Protein AF-A0A353T9K0-F1 (afdb_monomer_lite)

Sequence (290 aa):
MKKVIAIMVVLTLVLATASKGADSPKGGSVAKGEGFRIDVPTFDVRLKQGETQSIAIKLQRGESFKQDVKLQIKAAQGISIDPAKVLVKGSDIPEVQLAIMVPKDAAIGDYVVNVIGTPETGEPTSVEFKVKVLAMDVVPAVQSEPGKSAAEPMRKCTAGDMNKSMAGCMKTCQANMEDIAAAKAAVIAAIAAIDKGDTATAKIEMEKADKLLSNVHKGMKENMQKMPCSNAKCPIEGKLIDRMDCSNELTRMHKGMKVGFCCAACPPAWDNLTDGQKDDKLKDAMPSKD

Secondary structure (DSSP, 8-state):
-------------------S--PPPPEE-SSTTSEEEEE---S-EEEETT-EEEEEEEEEE-TT----EEEEEEEPTT-EEE-SEEEE-TTS-SEEEEEEE--TTPPSEEEEEEEEEEESSS--EEEEEEEEEE------------------------HHHHHHHHHHHHHHHHHHHHHHHHHHHHHHHHHHHHTTT-HHHHHHHHHHHHHHHHHHHHHHHHHHHHSPPS-SB-TTT--B--SS---GGGEEEETTEEEE-SSTTHHHHHHTS-HHHHHHHHHHHSPP--

pLDDT: mean 85.05, std 19.3, range [30.84, 98.25]

Structure (mmCIF, N/CA/C/O backbone):
data_AF-A0A353T9K0-F1
#
_entry.id   AF-A0A353T9K0-F1
#
loop_
_atom_site.group_PDB
_atom_site.id
_atom_site.type_symbol
_atom_site.label_atom_id
_atom_site.label_alt_id
_atom_site.label_comp_id
_atom_site.label_asym_id
_atom_site.label_entity_id
_atom_site.label_seq_id
_atom_site.pdbx_PDB_ins_code
_atom_site.Cartn_x
_atom_site.Cartn_y
_atom_site.Cartn_z
_atom_site.occupancy
_atom_site.B_iso_or_equiv
_atom_site.auth_seq_id
_atom_site.auth_comp_id
_atom_site.auth_asym_id
_atom_site.auth_atom_id
_atom_site.pdbx_PDB_model_num
ATOM 1 N N . MET A 1 1 ? 6.123 -10.811 -55.693 1.00 36.56 1 MET A N 1
ATOM 2 C CA . MET A 1 1 ? 6.684 -12.166 -55.501 1.00 36.56 1 MET A CA 1
ATOM 3 C C . MET A 1 1 ? 6.476 -12.575 -54.054 1.00 36.56 1 MET A C 1
ATOM 5 O O . MET A 1 1 ? 6.990 -11.919 -53.160 1.00 36.56 1 MET A O 1
ATOM 9 N N . LYS A 1 2 ? 5.626 -13.583 -53.845 1.00 32.12 2 LYS A N 1
ATOM 10 C CA . LYS A 1 2 ? 5.253 -14.143 -52.543 1.00 32.12 2 LYS A CA 1
ATOM 11 C C . LYS A 1 2 ? 6.388 -15.047 -52.052 1.00 32.12 2 LYS A C 1
ATOM 13 O O . LYS A 1 2 ? 6.822 -15.907 -52.812 1.00 32.12 2 LYS A O 1
ATOM 18 N N . LYS A 1 3 ? 6.821 -14.909 -50.798 1.00 41.59 3 LYS A N 1
ATOM 19 C CA . LYS A 1 3 ? 7.516 -15.990 -50.087 1.00 41.59 3 LYS A CA 1
ATOM 20 C C . LYS A 1 3 ? 6.723 -16.317 -48.831 1.00 41.59 3 LYS A C 1
ATOM 22 O O . LYS A 1 3 ? 6.695 -15.549 -47.879 1.00 41.59 3 LYS A O 1
ATOM 27 N N . VAL A 1 4 ? 6.016 -17.437 -48.915 1.00 38.03 4 VAL A N 1
ATOM 28 C CA . VAL A 1 4 ? 5.334 -18.109 -47.813 1.00 38.03 4 VAL A CA 1
ATOM 29 C C . VAL A 1 4 ? 6.393 -18.964 -47.126 1.00 38.03 4 VAL A C 1
ATOM 31 O O . VAL A 1 4 ? 7.003 -19.805 -47.781 1.00 38.03 4 VAL A O 1
ATOM 34 N N . ILE A 1 5 ? 6.640 -18.731 -45.839 1.00 44.38 5 ILE A N 1
ATOM 35 C CA . ILE A 1 5 ? 7.453 -19.621 -45.007 1.00 44.38 5 ILE A CA 1
ATOM 36 C C . ILE A 1 5 ? 6.488 -20.294 -44.035 1.00 44.38 5 ILE A C 1
ATOM 38 O O . ILE A 1 5 ? 5.945 -19.657 -43.136 1.00 44.38 5 ILE A O 1
ATOM 42 N N . ALA A 1 6 ? 6.240 -21.577 -44.283 1.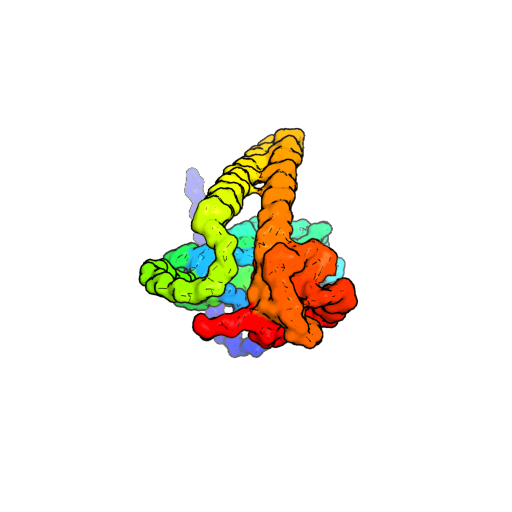00 43.69 6 ALA A N 1
ATOM 43 C CA . ALA A 1 6 ? 5.549 -22.475 -43.376 1.00 43.69 6 ALA A CA 1
ATOM 44 C C . ALA A 1 6 ? 6.551 -22.960 -42.319 1.00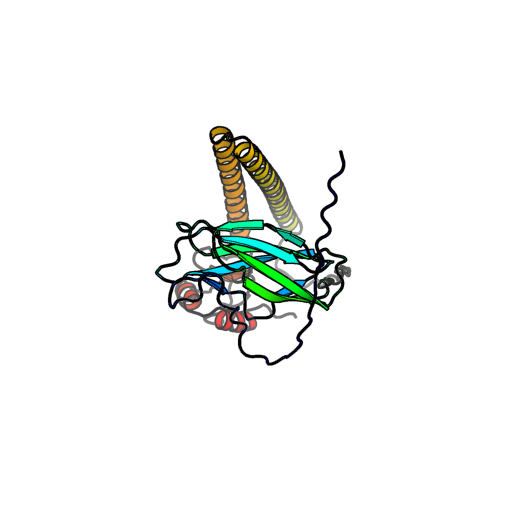 43.69 6 ALA A C 1
ATOM 46 O O . ALA A 1 6 ? 7.586 -23.523 -42.667 1.00 43.69 6 ALA A O 1
ATOM 47 N N . ILE A 1 7 ? 6.249 -22.738 -41.040 1.00 38.81 7 ILE A N 1
ATOM 48 C CA . ILE A 1 7 ? 6.987 -23.320 -39.914 1.00 38.81 7 ILE A CA 1
ATOM 49 C C . ILE A 1 7 ? 6.014 -24.233 -39.170 1.00 38.81 7 ILE A C 1
ATOM 51 O O . ILE A 1 7 ? 5.021 -23.778 -38.605 1.00 38.81 7 ILE A O 1
ATOM 55 N N . MET A 1 8 ? 6.296 -25.535 -39.233 1.00 30.84 8 MET A N 1
ATOM 56 C CA . MET A 1 8 ? 5.647 -26.575 -38.442 1.00 30.84 8 MET A CA 1
ATOM 57 C C . MET A 1 8 ? 6.013 -26.405 -36.966 1.00 30.84 8 MET A C 1
ATOM 59 O O . MET A 1 8 ? 7.182 -26.492 -36.599 1.00 30.84 8 MET A O 1
ATOM 63 N N . VAL A 1 9 ? 5.001 -26.214 -36.121 1.00 36.44 9 VAL A N 1
ATOM 64 C CA . VAL A 1 9 ? 5.119 -26.328 -34.665 1.00 36.44 9 VAL A CA 1
ATOM 65 C C . VAL A 1 9 ? 4.789 -27.770 -34.293 1.00 36.44 9 VAL A C 1
ATOM 67 O O . VAL A 1 9 ? 3.632 -28.183 -34.346 1.00 36.44 9 VAL A O 1
ATOM 70 N N . VAL A 1 10 ? 5.813 -28.543 -33.935 1.00 35.19 10 VAL A N 1
ATOM 71 C CA . VAL A 1 10 ? 5.653 -29.841 -33.272 1.00 35.19 10 VAL A CA 1
ATOM 72 C C . VAL A 1 10 ? 5.504 -29.559 -31.779 1.00 35.19 10 VAL A C 1
ATOM 74 O O . VAL A 1 10 ? 6.467 -29.209 -31.103 1.00 35.19 10 VAL A O 1
ATOM 77 N N . LEU A 1 11 ? 4.270 -29.649 -31.284 1.00 37.31 11 LEU A N 1
ATOM 78 C CA . LEU A 1 11 ? 3.929 -29.507 -29.872 1.00 37.31 11 LEU A CA 1
ATOM 79 C C . LEU A 1 11 ? 3.885 -30.903 -29.236 1.00 37.31 11 LEU A C 1
ATOM 81 O O . LEU A 1 11 ? 2.850 -31.564 -29.224 1.00 37.31 11 LEU A O 1
ATOM 85 N N . THR A 1 12 ? 5.023 -31.376 -28.735 1.00 35.44 12 THR A N 1
ATOM 86 C CA . THR A 1 12 ? 5.094 -32.564 -27.873 1.00 35.44 12 THR A CA 1
ATOM 87 C C . THR A 1 12 ? 4.820 -32.159 -26.430 1.00 35.44 12 THR A C 1
ATOM 89 O O . THR A 1 12 ? 5.646 -31.517 -25.785 1.00 35.44 12 THR A O 1
ATOM 92 N N . LEU A 1 13 ? 3.637 -32.529 -25.940 1.00 42.47 13 LEU A N 1
ATOM 93 C CA . LEU A 1 13 ? 3.193 -32.337 -24.565 1.00 42.47 13 LEU A CA 1
ATOM 94 C C . LEU A 1 13 ? 3.692 -33.516 -23.712 1.00 42.47 13 LEU A C 1
ATOM 96 O O . LEU A 1 13 ? 3.212 -34.637 -23.868 1.00 42.47 13 LEU A O 1
ATOM 100 N N . VAL A 1 14 ? 4.650 -33.271 -22.817 1.00 40.19 14 VAL A N 1
ATOM 101 C CA . VAL A 1 14 ? 5.035 -34.223 -21.765 1.00 40.19 14 VAL A CA 1
ATOM 102 C C . VAL A 1 14 ? 4.510 -33.682 -20.441 1.00 40.19 14 VAL A C 1
ATOM 104 O O . VAL A 1 14 ? 5.015 -32.697 -19.912 1.00 40.19 14 VAL A O 1
ATOM 107 N N . LEU A 1 15 ? 3.467 -34.332 -19.927 1.00 47.44 15 LEU A N 1
ATOM 108 C CA . LEU A 1 15 ? 2.949 -34.151 -18.576 1.00 47.44 15 LEU A CA 1
ATOM 109 C C . LEU A 1 15 ? 3.637 -35.158 -17.652 1.00 47.44 15 LEU A C 1
ATOM 111 O O . LEU A 1 15 ? 3.432 -36.363 -17.785 1.00 47.44 15 LEU A O 1
ATOM 115 N N . ALA A 1 16 ? 4.405 -34.662 -16.687 1.00 36.78 16 ALA A N 1
ATOM 116 C CA . ALA A 1 16 ? 4.745 -35.407 -15.482 1.00 36.78 16 ALA A CA 1
ATOM 117 C C . ALA A 1 16 ? 4.820 -34.435 -14.299 1.00 36.78 16 ALA A C 1
ATOM 119 O O . ALA A 1 16 ? 5.732 -33.621 -14.180 1.00 36.78 16 ALA A O 1
ATOM 120 N N . THR A 1 17 ? 3.807 -34.516 -13.443 1.00 46.28 17 THR A N 1
ATOM 121 C CA . THR A 1 17 ? 3.659 -33.774 -12.192 1.00 46.28 17 THR A CA 1
ATOM 122 C C . THR A 1 17 ? 4.480 -34.412 -11.073 1.00 46.28 17 THR A C 1
ATOM 124 O O . THR A 1 17 ? 4.275 -35.583 -10.759 1.00 46.28 17 THR A O 1
ATOM 127 N N . ALA A 1 18 ? 5.314 -33.624 -10.394 1.00 35.50 18 ALA A N 1
ATOM 128 C CA . ALA A 1 18 ? 5.708 -33.862 -9.005 1.00 35.50 18 ALA A CA 1
ATOM 129 C C . ALA A 1 18 ? 6.089 -32.524 -8.352 1.00 35.50 18 ALA A C 1
ATOM 131 O O . ALA A 1 18 ? 7.083 -31.898 -8.709 1.00 35.50 18 ALA A O 1
ATOM 132 N N . SER A 1 19 ? 5.271 -32.082 -7.399 1.00 41.72 19 SER A N 1
ATOM 133 C CA . SER A 1 19 ? 5.424 -30.855 -6.617 1.00 41.72 19 SER A CA 1
ATOM 134 C C . SER A 1 19 ? 6.640 -30.924 -5.680 1.00 41.72 19 SER A C 1
ATOM 136 O O . SER A 1 19 ? 6.551 -31.391 -4.545 1.00 41.72 19 SER A O 1
ATOM 138 N N . LYS A 1 20 ? 7.780 -30.445 -6.174 1.00 43.06 20 LYS A N 1
ATOM 139 C CA . LYS A 1 20 ? 8.932 -29.910 -5.431 1.00 43.06 20 LYS A CA 1
ATOM 140 C C . LYS A 1 20 ? 9.160 -28.500 -5.984 1.00 43.06 20 LYS A C 1
ATOM 142 O O . LYS A 1 20 ? 8.848 -28.288 -7.151 1.00 43.06 20 LYS A O 1
ATOM 147 N N . GLY A 1 21 ? 9.598 -27.553 -5.147 1.00 47.19 21 GLY A N 1
ATOM 148 C CA . GLY A 1 21 ? 9.687 -26.120 -5.480 1.00 47.19 21 GLY A CA 1
ATOM 149 C C . GLY A 1 21 ? 10.131 -25.873 -6.924 1.00 47.19 21 GLY A C 1
ATOM 150 O O . GLY A 1 21 ? 11.092 -26.492 -7.376 1.00 47.19 21 GLY A O 1
ATOM 151 N N . ALA A 1 22 ? 9.367 -25.055 -7.653 1.00 51.75 22 ALA A N 1
ATOM 152 C CA . ALA A 1 22 ? 9.490 -24.871 -9.096 1.00 51.75 22 ALA A CA 1
ATOM 153 C C . ALA A 1 22 ? 10.728 -24.032 -9.450 1.00 51.75 22 ALA A C 1
ATOM 155 O O . ALA A 1 22 ? 10.621 -22.914 -9.948 1.00 51.75 22 ALA A O 1
ATOM 156 N N . ASP A 1 23 ? 11.914 -24.575 -9.184 1.00 56.03 23 ASP A N 1
ATOM 157 C CA . ASP A 1 23 ? 13.135 -24.075 -9.792 1.00 56.03 23 ASP A CA 1
ATOM 158 C C . ASP A 1 23 ? 12.991 -24.241 -11.305 1.00 56.03 23 ASP A C 1
ATOM 160 O O . ASP A 1 23 ? 12.811 -25.348 -11.822 1.00 56.03 23 ASP A O 1
ATOM 164 N N . SER A 1 24 ? 13.046 -23.125 -12.023 1.00 66.31 24 SER A N 1
ATOM 165 C CA . SER A 1 24 ? 12.993 -23.144 -13.477 1.00 66.31 24 SER A CA 1
ATOM 166 C C . SER A 1 24 ? 14.193 -23.900 -14.065 1.00 66.31 24 SER A C 1
ATOM 168 O O . SER A 1 24 ? 15.296 -23.870 -13.496 1.00 66.31 24 SER A O 1
ATOM 170 N N . PRO A 1 25 ? 14.024 -24.571 -15.224 1.00 74.75 25 PRO A N 1
ATOM 171 C CA . PRO A 1 25 ? 15.154 -25.098 -15.971 1.00 74.75 25 PRO A CA 1
ATOM 172 C C . PRO A 1 25 ? 16.185 -23.989 -16.197 1.00 74.75 25 PRO A C 1
ATOM 174 O O . PRO A 1 25 ? 15.837 -22.836 -16.460 1.00 74.75 25 PRO A O 1
ATOM 177 N N . LYS A 1 26 ? 17.472 -24.318 -16.088 1.00 75.50 26 LYS A N 1
ATOM 178 C CA . LYS A 1 26 ? 18.531 -23.336 -16.336 1.00 75.50 26 LYS A CA 1
ATOM 179 C C . LYS A 1 26 ? 18.489 -22.928 -17.817 1.00 75.50 26 LYS A C 1
ATOM 181 O O . LYS A 1 26 ? 18.653 -23.788 -18.673 1.00 75.50 26 LYS A O 1
ATOM 186 N N . GLY A 1 27 ? 18.276 -21.642 -18.098 1.00 71.75 27 GLY A N 1
ATOM 187 C CA . GLY A 1 27 ? 18.356 -21.070 -19.447 1.00 71.75 27 GLY A CA 1
ATOM 188 C C . GLY A 1 27 ? 19.775 -20.617 -19.793 1.00 71.75 27 GLY A C 1
ATOM 189 O O . GLY A 1 27 ? 20.560 -20.302 -18.892 1.00 71.75 27 GLY A O 1
ATOM 190 N N . GLY A 1 28 ? 20.102 -20.547 -21.086 1.00 67.69 28 GLY A N 1
ATOM 191 C CA . GLY A 1 28 ? 21.440 -20.181 -21.581 1.00 67.69 28 GLY A CA 1
ATOM 192 C C . GLY A 1 28 ? 22.408 -21.365 -21.759 1.00 67.69 28 GLY A C 1
ATOM 193 O O . GLY A 1 28 ? 22.001 -22.523 -21.728 1.00 67.69 28 GLY A O 1
ATOM 194 N N . SER A 1 29 ? 23.697 -21.076 -21.983 1.00 57.09 29 SER A N 1
ATOM 195 C CA . SER A 1 29 ? 24.747 -22.091 -22.206 1.00 57.09 29 SER A CA 1
ATOM 196 C C . SER A 1 29 ? 24.823 -23.090 -21.036 1.00 57.09 29 SER A C 1
ATOM 198 O O . SER A 1 29 ? 24.854 -22.718 -19.856 1.00 57.09 29 SER A O 1
ATOM 200 N N . VAL A 1 30 ? 24.838 -24.389 -21.357 1.00 57.22 30 VAL A N 1
ATOM 201 C CA . VAL A 1 30 ? 24.754 -25.503 -20.390 1.00 57.22 30 VAL A CA 1
ATOM 202 C C . VAL A 1 30 ? 26.017 -25.692 -19.539 1.00 57.22 30 VAL A C 1
ATOM 204 O O . VAL A 1 30 ? 26.006 -26.489 -18.599 1.00 57.22 30 VAL A O 1
ATOM 207 N N . ALA A 1 31 ? 27.094 -24.944 -19.793 1.00 69.00 31 ALA A N 1
ATOM 208 C CA . ALA A 1 31 ? 28.286 -25.002 -18.955 1.00 69.00 31 ALA A CA 1
ATOM 209 C C . ALA A 1 31 ? 28.015 -24.440 -17.542 1.00 69.00 31 ALA A C 1
ATOM 211 O O . ALA A 1 31 ? 27.181 -23.552 -17.311 1.00 69.00 31 ALA A O 1
ATOM 212 N N . LYS A 1 32 ? 28.695 -25.003 -16.538 1.00 70.31 32 LYS A N 1
ATOM 213 C CA . LYS A 1 32 ? 28.533 -24.640 -15.122 1.00 70.31 32 LYS A CA 1
ATOM 214 C C . LYS A 1 32 ? 28.867 -23.148 -14.939 1.00 70.31 32 LYS A C 1
ATOM 216 O O . LYS A 1 32 ? 29.984 -22.744 -15.212 1.00 70.31 32 LYS A O 1
ATOM 221 N N . GLY A 1 33 ? 27.893 -22.342 -14.499 1.00 73.25 33 GLY A N 1
ATOM 222 C CA . GLY A 1 33 ? 28.051 -20.886 -14.316 1.00 73.25 33 GLY A CA 1
ATOM 223 C C . GLY A 1 33 ? 27.621 -19.979 -15.485 1.00 73.25 33 GLY A C 1
ATOM 224 O O . GLY A 1 33 ? 27.474 -18.781 -15.273 1.00 73.25 33 GLY A O 1
ATOM 225 N N . GLU A 1 34 ? 27.326 -20.518 -16.675 1.00 82.62 34 GLU A N 1
ATOM 226 C CA . GLU A 1 34 ? 27.070 -19.710 -17.891 1.00 82.62 34 GLU A CA 1
ATOM 227 C C . GLU A 1 34 ? 25.588 -19.478 -18.247 1.00 82.62 34 GLU A C 1
ATOM 229 O O . GLU A 1 34 ? 25.245 -19.240 -19.403 1.00 82.62 34 GLU A O 1
ATOM 234 N N . GLY A 1 35 ? 24.677 -19.542 -17.277 1.00 91.12 35 GLY A N 1
ATOM 235 C CA . GLY A 1 35 ? 23.249 -19.365 -17.560 1.00 91.12 35 GLY A CA 1
ATOM 236 C C . GLY A 1 35 ? 22.520 -18.599 -16.477 1.00 91.12 35 GLY A C 1
ATOM 237 O O . GLY A 1 35 ? 23.138 -18.053 -15.562 1.00 91.12 35 GLY A O 1
ATOM 238 N N . PHE A 1 36 ? 21.199 -18.592 -16.564 1.00 93.69 36 PHE A N 1
ATOM 239 C CA . PHE A 1 36 ? 20.337 -17.939 -15.589 1.00 93.69 36 PHE A CA 1
ATOM 240 C C . PHE A 1 36 ? 19.137 -18.818 -15.231 1.00 93.69 36 PHE A C 1
ATOM 242 O O . PHE A 1 36 ? 18.809 -19.779 -15.931 1.00 93.69 36 PHE A O 1
ATOM 249 N N . ARG A 1 37 ? 18.482 -18.487 -14.121 1.00 93.81 37 ARG A N 1
ATOM 250 C CA . ARG A 1 37 ? 17.195 -19.047 -13.704 1.00 93.81 37 ARG A CA 1
ATOM 251 C C . ARG A 1 37 ? 16.215 -17.919 -13.436 1.00 93.81 37 ARG A C 1
ATOM 253 O O . ARG A 1 37 ? 16.611 -16.833 -13.018 1.00 93.81 37 ARG A O 1
ATOM 260 N N . ILE A 1 38 ? 14.945 -18.185 -13.689 1.00 95.94 38 ILE A N 1
ATOM 261 C CA . ILE A 1 38 ? 13.842 -17.297 -13.331 1.00 95.94 38 ILE A CA 1
ATOM 262 C C . ILE A 1 38 ? 13.264 -17.815 -12.019 1.00 95.94 38 ILE A C 1
ATOM 264 O O . ILE A 1 38 ? 12.871 -18.979 -11.935 1.00 95.94 38 ILE A O 1
ATOM 268 N N . ASP A 1 39 ? 13.254 -16.957 -11.013 1.00 95.19 39 ASP A N 1
ATOM 269 C CA . ASP A 1 39 ? 12.731 -17.220 -9.682 1.00 95.19 39 ASP A CA 1
ATOM 270 C C . ASP A 1 39 ? 11.413 -16.450 -9.531 1.00 95.19 39 ASP A C 1
ATOM 272 O O . ASP A 1 39 ? 11.364 -15.219 -9.654 1.00 95.19 39 ASP A O 1
ATOM 276 N N . VAL A 1 40 ? 10.330 -17.205 -9.367 1.00 94.75 40 VAL A N 1
ATOM 277 C CA . VAL A 1 40 ? 8.953 -16.708 -9.267 1.00 94.75 40 VAL A CA 1
ATOM 278 C C . VAL A 1 40 ? 8.409 -16.990 -7.868 1.00 94.75 40 VAL A C 1
ATOM 280 O O . VAL A 1 40 ? 8.875 -17.925 -7.214 1.00 94.75 40 VAL A O 1
ATOM 283 N N . PRO A 1 41 ? 7.412 -16.223 -7.387 1.00 90.50 41 PRO A N 1
ATOM 284 C CA . PRO A 1 41 ? 6.793 -16.482 -6.094 1.00 90.50 41 PRO A CA 1
ATOM 285 C C . PRO A 1 41 ? 6.355 -17.945 -5.956 1.00 90.50 41 PRO A C 1
ATOM 287 O O . PRO A 1 41 ? 5.591 -18.462 -6.769 1.00 90.50 41 PRO A O 1
ATOM 290 N N . THR A 1 42 ? 6.845 -18.612 -4.912 1.00 86.06 42 THR A N 1
ATOM 291 C CA . THR A 1 42 ? 6.535 -20.021 -4.625 1.00 86.06 42 THR A CA 1
ATOM 292 C C . THR A 1 42 ? 5.209 -20.205 -3.887 1.00 86.06 42 THR A C 1
ATOM 294 O O . THR A 1 42 ? 4.743 -21.333 -3.736 1.00 86.06 42 THR A O 1
ATOM 297 N N . PHE A 1 43 ? 4.602 -19.113 -3.417 1.00 82.88 43 PHE A N 1
ATOM 298 C CA . PHE A 1 43 ? 3.303 -19.109 -2.754 1.00 82.88 43 PHE A CA 1
ATOM 299 C C . PHE A 1 43 ? 2.175 -18.780 -3.736 1.00 82.88 43 PHE A C 1
ATOM 301 O O . PHE A 1 43 ? 2.365 -18.031 -4.693 1.00 82.88 43 PHE A O 1
ATOM 308 N N . ASP A 1 44 ? 0.977 -19.298 -3.456 1.00 83.88 44 ASP A N 1
ATOM 309 C CA . ASP A 1 44 ? -0.222 -18.964 -4.221 1.00 83.88 44 ASP A CA 1
ATOM 310 C C . ASP A 1 44 ? -0.529 -17.467 -4.089 1.00 83.88 44 ASP A C 1
ATOM 312 O O . ASP A 1 44 ? -0.881 -16.981 -3.007 1.00 83.88 44 ASP A O 1
ATOM 316 N N . VAL A 1 45 ? -0.437 -16.735 -5.197 1.00 94.44 45 VAL A N 1
ATOM 317 C CA . VAL A 1 45 ? -0.843 -15.328 -5.259 1.00 94.44 45 VAL A CA 1
ATOM 318 C C . VAL A 1 45 ? -2.369 -15.286 -5.248 1.00 94.44 45 VAL A C 1
ATOM 320 O O . VAL A 1 45 ? -3.007 -15.775 -6.179 1.00 94.44 45 VAL A O 1
ATOM 323 N N . ARG A 1 46 ? -2.970 -14.750 -4.182 1.00 96.44 46 ARG A N 1
ATOM 324 C CA . ARG A 1 46 ? -4.431 -14.684 -4.011 1.00 96.44 46 ARG A CA 1
ATOM 325 C C . ARG A 1 46 ? -4.914 -13.264 -4.257 1.00 96.44 46 ARG A C 1
ATOM 327 O O . ARG A 1 46 ? -4.590 -12.381 -3.471 1.00 96.44 46 ARG A O 1
ATOM 334 N N . LEU A 1 47 ? -5.709 -13.079 -5.304 1.00 96.69 47 LEU A N 1
ATOM 335 C CA . LEU A 1 47 ? -6.241 -11.779 -5.714 1.00 96.69 47 LEU A CA 1
ATOM 336 C C . LEU A 1 47 ? -7.752 -11.797 -5.738 1.00 96.69 47 LEU A C 1
ATOM 338 O O . LEU A 1 47 ? -8.355 -12.782 -6.158 1.00 96.69 47 LEU A O 1
ATOM 342 N N . LYS A 1 48 ? -8.377 -10.697 -5.341 1.00 96.44 48 LYS A N 1
ATOM 343 C CA . LYS A 1 48 ? -9.815 -10.506 -5.523 1.00 96.44 48 LYS A CA 1
ATOM 344 C C . LYS A 1 48 ? -10.104 -9.912 -6.897 1.00 96.44 48 LYS A C 1
ATOM 346 O O . LYS A 1 48 ? -9.287 -9.208 -7.486 1.00 96.44 48 LYS A O 1
ATOM 351 N N . GLN A 1 49 ? -11.301 -10.171 -7.406 1.00 96.94 49 GLN A N 1
ATOM 352 C CA . GLN A 1 49 ? -11.817 -9.462 -8.577 1.00 96.94 49 GLN A CA 1
ATOM 353 C C . GLN A 1 49 ? -11.748 -7.938 -8.369 1.00 96.94 49 GLN A C 1
ATOM 355 O O . GLN A 1 49 ? -12.162 -7.422 -7.330 1.00 96.94 49 GLN A O 1
ATOM 360 N N . GLY A 1 50 ? -11.241 -7.211 -9.363 1.00 94.25 50 GLY A N 1
ATOM 361 C CA . GLY A 1 50 ? -11.036 -5.761 -9.303 1.00 94.25 50 GLY A CA 1
ATOM 362 C C . GLY A 1 50 ? -9.762 -5.313 -8.580 1.00 94.25 50 GLY A C 1
ATOM 363 O O . GLY A 1 50 ? -9.528 -4.108 -8.488 1.00 94.25 50 GLY A O 1
ATOM 364 N N . GLU A 1 51 ? -8.956 -6.240 -8.061 1.00 95.25 51 GLU A N 1
ATOM 365 C CA . GLU A 1 51 ? -7.703 -5.940 -7.372 1.00 95.25 51 GLU A CA 1
ATOM 366 C C . GLU A 1 51 ? -6.528 -5.822 -8.353 1.00 95.25 51 GLU A C 1
ATOM 368 O O . GLU A 1 51 ? -6.506 -6.413 -9.436 1.00 95.25 51 GLU A O 1
ATOM 373 N N . THR A 1 52 ? -5.531 -5.032 -7.961 1.00 95.38 52 THR A N 1
ATOM 374 C CA . THR A 1 52 ? -4.229 -4.963 -8.625 1.00 95.38 52 THR A CA 1
ATOM 375 C C . THR A 1 52 ? -3.144 -5.215 -7.592 1.00 95.38 52 THR A C 1
ATOM 377 O O . THR A 1 52 ? -3.131 -4.558 -6.553 1.00 95.38 52 THR A O 1
ATOM 380 N N . GLN A 1 53 ? -2.232 -6.142 -7.876 1.00 96.31 53 GLN A N 1
ATOM 381 C CA . GLN A 1 53 ? -1.114 -6.457 -6.989 1.00 96.31 53 GLN A CA 1
ATOM 382 C C . GLN A 1 53 ? 0.199 -6.466 -7.756 1.00 96.31 53 GLN A C 1
ATOM 384 O O . GLN A 1 53 ? 0.288 -7.025 -8.849 1.00 96.31 53 GLN A O 1
ATOM 389 N N . SER A 1 54 ? 1.227 -5.888 -7.141 1.00 95.56 54 SER A N 1
ATOM 390 C CA . SER A 1 54 ? 2.594 -5.964 -7.640 1.00 95.56 54 SER A CA 1
ATOM 391 C C . SER A 1 54 ? 3.289 -7.213 -7.108 1.00 95.56 54 SER A C 1
ATOM 393 O O . SER A 1 54 ? 3.284 -7.467 -5.903 1.00 95.56 54 SER A O 1
ATOM 395 N N . ILE A 1 55 ? 3.924 -7.968 -7.998 1.00 95.88 55 ILE A N 1
ATOM 396 C CA . ILE A 1 55 ? 4.798 -9.093 -7.661 1.00 95.88 55 ILE A CA 1
ATOM 397 C C . ILE A 1 55 ? 6.210 -8.828 -8.180 1.00 95.88 55 ILE A C 1
ATOM 399 O O . ILE A 1 55 ? 6.390 -8.155 -9.194 1.00 95.88 55 ILE A O 1
ATOM 403 N N . ALA A 1 56 ? 7.213 -9.371 -7.497 1.00 95.81 56 ALA A N 1
ATOM 404 C CA . ALA A 1 56 ? 8.599 -9.310 -7.938 1.00 95.81 56 ALA A CA 1
ATOM 405 C C . ALA A 1 56 ? 9.022 -10.654 -8.540 1.00 95.81 56 ALA A C 1
ATOM 407 O O . ALA A 1 56 ? 8.821 -11.704 -7.927 1.00 95.81 56 ALA A O 1
ATOM 408 N N . ILE A 1 57 ? 9.625 -10.613 -9.726 1.00 96.25 57 ILE A N 1
ATOM 409 C CA . ILE A 1 57 ? 10.303 -11.749 -10.355 1.00 96.25 57 ILE A CA 1
ATOM 410 C C . ILE A 1 57 ? 11.801 -11.493 -10.300 1.00 96.25 57 ILE A C 1
ATOM 412 O O . ILE A 1 57 ? 12.260 -10.409 -10.669 1.00 96.25 57 ILE A O 1
ATOM 416 N N . LYS A 1 58 ? 12.569 -12.497 -9.876 1.00 96.38 58 LYS A N 1
ATOM 417 C CA . LYS A 1 58 ? 14.027 -12.400 -9.772 1.00 96.38 58 LYS A CA 1
ATOM 418 C C . LYS A 1 58 ? 14.704 -13.251 -10.836 1.00 96.38 58 LYS A C 1
ATOM 420 O O . LYS A 1 58 ? 14.258 -14.346 -11.167 1.00 96.38 58 LYS A O 1
ATOM 425 N N . LEU A 1 59 ? 15.804 -12.747 -11.378 1.00 96.12 59 LEU A N 1
ATOM 426 C CA . LEU A 1 59 ? 16.623 -13.432 -12.367 1.00 96.12 59 LEU A CA 1
ATOM 427 C C . LEU A 1 59 ? 17.941 -13.865 -11.718 1.00 96.12 59 LEU A C 1
ATOM 429 O O . LEU A 1 59 ? 18.862 -13.077 -11.528 1.00 96.12 59 LEU A O 1
ATOM 433 N N . GLN A 1 60 ? 18.071 -15.138 -11.372 1.00 94.00 60 GLN A N 1
ATOM 434 C CA . GLN A 1 60 ? 19.306 -15.650 -10.788 1.00 94.00 60 GLN A CA 1
ATOM 435 C C . GLN A 1 60 ? 20.330 -15.903 -11.896 1.00 94.00 60 GLN A C 1
ATOM 437 O O . GLN A 1 60 ? 20.277 -16.916 -12.594 1.00 94.00 60 GLN A O 1
ATOM 442 N N . ARG A 1 61 ? 21.254 -14.961 -12.087 1.00 93.88 61 ARG A N 1
ATOM 443 C CA . ARG A 1 61 ? 22.338 -15.061 -13.073 1.00 93.88 61 ARG A CA 1
ATOM 444 C C . ARG A 1 61 ? 23.513 -15.849 -12.489 1.00 93.88 61 ARG A C 1
ATOM 446 O O . ARG A 1 61 ? 23.879 -15.652 -11.334 1.00 93.88 61 ARG A O 1
ATOM 453 N N . GLY A 1 62 ? 24.127 -16.712 -13.292 1.00 92.12 62 GLY A N 1
ATOM 454 C CA . GLY A 1 62 ? 25.432 -17.288 -12.971 1.00 92.12 62 GLY A CA 1
ATOM 455 C C . GLY A 1 62 ? 26.538 -16.229 -13.022 1.00 92.12 62 GLY A C 1
ATOM 456 O O . GLY A 1 62 ? 26.400 -15.212 -13.699 1.00 92.12 62 GLY A O 1
ATOM 457 N N . GLU A 1 63 ? 27.649 -16.466 -12.322 1.00 91.06 63 GLU A N 1
ATOM 458 C CA . GLU A 1 63 ? 28.754 -15.498 -12.183 1.00 91.06 63 GLU A CA 1
ATOM 459 C C . GLU A 1 63 ? 29.303 -15.009 -13.536 1.00 91.06 63 GLU A C 1
ATOM 461 O O . GLU A 1 63 ? 29.592 -13.819 -13.710 1.00 91.06 63 GLU A O 1
ATOM 466 N N . SER A 1 64 ? 29.373 -15.915 -14.514 1.00 90.94 64 SER A N 1
ATOM 467 C CA . SER A 1 64 ? 29.873 -15.656 -15.868 1.00 90.94 64 SER A CA 1
ATOM 468 C C . SER A 1 64 ? 28.794 -15.160 -16.838 1.00 90.94 64 SER A C 1
ATOM 470 O O . SER A 1 64 ? 29.107 -14.797 -17.970 1.00 90.94 64 SER A O 1
ATOM 472 N N . PHE A 1 65 ? 27.523 -15.120 -16.431 1.00 92.38 65 PHE A N 1
ATOM 473 C CA . PHE A 1 65 ? 26.416 -14.754 -17.312 1.00 92.38 65 PHE A CA 1
ATOM 474 C C . PHE A 1 65 ? 26.161 -13.238 -17.298 1.00 92.38 65 PHE A C 1
ATOM 476 O O . PHE A 1 65 ? 25.523 -12.700 -16.391 1.00 92.38 65 PHE A O 1
ATOM 483 N N . LYS A 1 66 ? 26.653 -12.538 -18.329 1.00 92.94 66 LYS A N 1
ATOM 484 C CA . LYS A 1 66 ? 26.580 -11.066 -18.463 1.00 92.94 66 LYS A CA 1
ATOM 485 C C . LYS A 1 66 ? 25.667 -10.571 -19.592 1.00 92.94 66 LYS A C 1
ATOM 487 O O . LYS A 1 66 ? 25.704 -9.394 -19.920 1.00 92.94 66 LYS A O 1
ATOM 492 N N . GLN A 1 67 ? 24.873 -11.454 -20.192 1.00 95.44 67 GLN A N 1
ATOM 493 C CA . GLN A 1 67 ? 24.051 -11.128 -21.362 1.00 95.44 67 GLN A CA 1
ATOM 494 C C . GLN A 1 67 ? 22.721 -10.488 -20.973 1.00 95.44 67 GLN A C 1
ATOM 496 O O . GLN A 1 67 ? 22.203 -10.721 -19.878 1.00 95.44 67 GLN A O 1
ATOM 501 N N . ASP A 1 68 ? 22.129 -9.739 -21.892 1.00 97.31 68 ASP A N 1
ATOM 502 C CA . ASP A 1 68 ? 20.777 -9.227 -21.720 1.00 97.31 68 ASP A CA 1
ATOM 503 C C . ASP A 1 68 ? 19.753 -10.368 -21.816 1.00 97.31 68 ASP A C 1
ATOM 505 O O . ASP A 1 68 ? 19.947 -11.360 -22.526 1.00 97.31 68 ASP A O 1
ATOM 509 N N . VAL A 1 69 ? 18.647 -10.240 -21.080 1.00 97.56 69 VAL A N 1
ATOM 510 C CA . VAL A 1 69 ? 17.560 -11.226 -21.090 1.00 97.56 69 VAL A CA 1
ATOM 511 C C . VAL A 1 69 ? 16.239 -10.527 -21.369 1.00 97.56 69 VAL A C 1
ATOM 513 O O . VAL A 1 69 ? 15.817 -9.631 -20.637 1.00 97.56 69 VAL A O 1
ATOM 516 N N . LYS A 1 70 ? 15.563 -10.958 -22.436 1.00 98.25 70 LYS A N 1
ATOM 517 C CA . LYS A 1 70 ? 14.203 -10.534 -22.776 1.00 98.25 70 LYS A CA 1
ATOM 518 C C . LYS A 1 70 ? 13.214 -11.413 -22.029 1.00 98.25 70 LYS A C 1
ATOM 520 O O . LYS A 1 70 ? 13.088 -12.598 -22.335 1.00 98.25 70 LYS A O 1
ATOM 525 N N . LEU A 1 71 ? 12.512 -10.830 -21.067 1.00 98.06 71 LEU A N 1
ATOM 526 C CA . LEU A 1 71 ? 11.399 -11.459 -20.375 1.00 98.06 71 LEU A CA 1
ATOM 527 C C . LEU A 1 71 ? 10.103 -11.186 -21.136 1.00 98.06 71 LEU A C 1
ATOM 529 O O . LEU A 1 71 ? 9.774 -10.041 -21.448 1.00 98.06 71 LEU A O 1
ATOM 533 N N . GLN A 1 72 ? 9.355 -12.244 -21.421 1.00 98.00 72 GLN A N 1
ATOM 534 C CA . GLN A 1 72 ? 8.007 -12.187 -21.962 1.00 98.00 72 GLN A CA 1
ATOM 535 C C . GLN A 1 72 ? 7.061 -12.891 -20.996 1.00 98.00 72 GLN A C 1
ATOM 537 O O . GLN A 1 72 ? 7.222 -14.078 -20.715 1.00 98.00 72 GLN A O 1
ATOM 542 N N . ILE A 1 73 ? 6.054 -12.163 -20.530 1.00 97.94 73 ILE A N 1
ATOM 543 C CA . ILE A 1 73 ? 5.066 -12.661 -19.584 1.00 97.94 73 ILE A CA 1
ATOM 544 C C . ILE A 1 73 ? 3.742 -12.847 -20.317 1.00 97.94 73 ILE A C 1
ATOM 546 O O . ILE A 1 73 ? 3.239 -11.938 -20.978 1.00 97.94 73 ILE A O 1
ATOM 550 N N . LYS A 1 74 ? 3.197 -14.059 -20.242 1.00 96.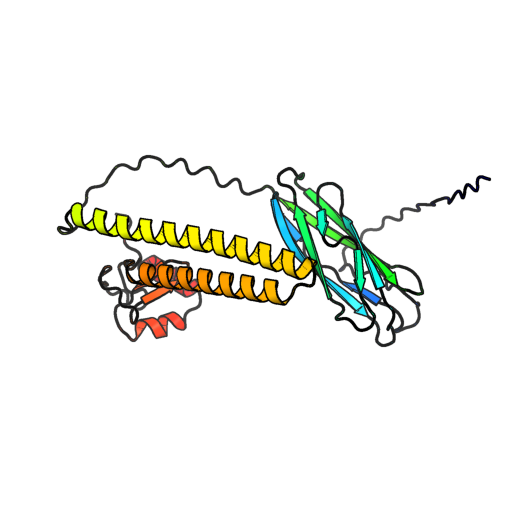81 74 LYS A N 1
ATOM 551 C CA . LYS A 1 74 ? 1.928 -14.445 -20.860 1.00 96.81 74 LYS A CA 1
ATOM 552 C C . LYS A 1 74 ? 0.972 -14.896 -19.769 1.00 96.81 74 LYS A C 1
ATOM 554 O O . LYS A 1 74 ? 1.194 -15.924 -19.133 1.00 96.81 74 LYS A O 1
ATOM 559 N N . ALA A 1 75 ? -0.089 -14.128 -19.573 1.00 96.00 75 ALA A N 1
ATOM 560 C CA . ALA A 1 75 ? -1.155 -14.476 -18.648 1.00 96.00 75 ALA A CA 1
ATOM 561 C C . ALA A 1 75 ? -2.232 -15.314 -19.356 1.00 96.00 75 ALA A C 1
ATOM 563 O O . ALA A 1 75 ? -2.463 -15.146 -20.557 1.00 96.00 75 ALA A O 1
ATOM 564 N N . ALA A 1 76 ? -2.897 -16.204 -18.618 1.00 94.00 76 ALA A N 1
ATOM 565 C CA . ALA A 1 76 ? -4.123 -16.841 -19.086 1.00 94.00 76 ALA A CA 1
ATOM 566 C C . ALA A 1 76 ? -5.236 -15.799 -19.324 1.00 94.00 76 ALA A C 1
ATOM 568 O O . ALA A 1 76 ? -5.245 -14.720 -18.727 1.00 94.00 76 ALA A O 1
ATOM 569 N N . GLN A 1 77 ? -6.183 -16.124 -20.208 1.00 94.31 77 GLN A N 1
ATOM 570 C CA . GLN A 1 77 ? -7.299 -15.239 -20.542 1.00 94.31 77 GLN A CA 1
ATOM 571 C C . GLN A 1 77 ? -8.117 -14.905 -19.289 1.00 94.31 77 GLN A C 1
ATOM 573 O O . GLN A 1 77 ? -8.518 -15.817 -18.578 1.00 94.31 77 GLN A O 1
ATOM 578 N N . GLY A 1 78 ? -8.383 -13.618 -19.047 1.00 93.44 78 GLY A N 1
ATOM 579 C CA . GLY A 1 78 ? -9.177 -13.141 -17.906 1.00 93.44 78 GLY A CA 1
ATOM 580 C C . GLY A 1 78 ? -8.386 -12.361 -16.853 1.00 93.44 78 GLY A C 1
ATOM 581 O O . GLY A 1 78 ? -9.000 -11.712 -16.016 1.00 93.44 78 GLY A O 1
ATOM 582 N N . ILE A 1 79 ? -7.053 -12.346 -16.925 1.00 96.81 79 ILE A N 1
ATOM 583 C CA . ILE A 1 79 ? -6.189 -11.464 -16.125 1.00 96.81 79 ILE A CA 1
ATOM 584 C C . ILE A 1 79 ? -5.214 -10.710 -17.038 1.00 96.81 79 ILE A C 1
ATOM 586 O O . ILE A 1 79 ? -4.868 -11.191 -18.118 1.00 96.81 79 ILE A O 1
ATOM 590 N N . SER A 1 80 ? -4.775 -9.521 -16.622 1.00 96.69 80 SER A N 1
ATOM 591 C CA . SER A 1 80 ? -3.808 -8.704 -17.368 1.00 96.69 80 SER A CA 1
ATOM 592 C C . SER A 1 80 ? -2.532 -8.504 -16.560 1.00 96.69 80 SER A C 1
ATOM 594 O O . SER A 1 80 ? -2.578 -8.422 -15.335 1.00 96.69 80 SER A O 1
ATOM 596 N N . ILE A 1 81 ? -1.393 -8.419 -17.248 1.00 97.19 81 ILE A N 1
ATOM 597 C CA . ILE A 1 81 ? -0.083 -8.195 -16.630 1.00 97.19 81 ILE A CA 1
ATOM 598 C C . ILE A 1 81 ? 0.607 -7.031 -17.324 1.00 97.19 81 ILE A C 1
ATOM 600 O O . ILE A 1 81 ? 0.679 -6.999 -18.554 1.00 97.19 81 ILE A O 1
ATOM 604 N N . ASP A 1 82 ? 1.134 -6.109 -16.526 1.00 95.81 82 ASP A N 1
ATOM 605 C CA . ASP A 1 82 ? 1.888 -4.951 -16.994 1.00 95.81 82 ASP A CA 1
ATOM 606 C C . ASP A 1 82 ? 3.195 -4.807 -16.192 1.00 95.81 82 ASP A C 1
ATOM 608 O O . ASP A 1 82 ? 3.144 -4.763 -14.960 1.00 95.81 82 ASP A O 1
ATOM 612 N N . PRO A 1 83 ? 4.375 -4.763 -16.837 1.00 97.88 83 PRO A N 1
ATOM 613 C CA . PRO A 1 83 ? 4.626 -4.936 -18.274 1.00 97.88 83 PRO A CA 1
ATOM 614 C C . PRO A 1 83 ? 4.540 -6.393 -18.756 1.00 97.88 83 PRO A C 1
ATOM 616 O O . PRO A 1 83 ? 4.992 -7.322 -18.094 1.00 97.88 83 PRO A O 1
ATOM 619 N N . ALA A 1 84 ? 4.045 -6.605 -19.982 1.00 97.00 84 ALA A N 1
ATOM 620 C CA . ALA A 1 84 ? 4.029 -7.930 -20.625 1.00 97.00 84 ALA A CA 1
ATOM 621 C C . ALA A 1 84 ? 5.386 -8.337 -21.241 1.00 97.00 84 ALA A C 1
ATOM 623 O O . ALA A 1 84 ? 5.621 -9.511 -21.546 1.00 97.00 84 ALA A O 1
ATOM 624 N N . LYS A 1 85 ? 6.278 -7.368 -21.478 1.00 97.62 85 LYS A N 1
ATOM 625 C CA . LYS A 1 85 ? 7.625 -7.577 -22.026 1.00 97.62 85 LYS A CA 1
ATOM 626 C C . LYS A 1 85 ? 8.611 -6.643 -21.340 1.00 97.62 85 LYS A C 1
ATOM 628 O O . LYS A 1 85 ? 8.353 -5.447 -21.262 1.00 97.62 85 LYS A O 1
ATOM 633 N N . VAL A 1 86 ? 9.749 -7.178 -20.913 1.00 97.75 86 VAL A N 1
ATOM 634 C CA . VAL A 1 86 ? 10.816 -6.419 -20.247 1.00 97.75 86 VAL A CA 1
ATOM 635 C C . VAL A 1 86 ? 12.166 -6.877 -20.780 1.00 97.75 86 VAL A C 1
ATOM 637 O O . VAL A 1 86 ? 12.389 -8.070 -20.966 1.00 97.75 86 VAL A O 1
ATOM 640 N N . LEU A 1 87 ? 13.076 -5.942 -21.034 1.00 97.69 87 LEU A N 1
ATOM 641 C CA . LEU A 1 87 ? 14.479 -6.240 -21.311 1.00 97.69 87 LEU A CA 1
ATOM 642 C C . LEU A 1 87 ? 15.277 -5.964 -20.036 1.00 97.69 87 LEU A C 1
ATOM 644 O O . LEU A 1 87 ? 15.318 -4.822 -19.593 1.00 97.69 87 LEU A O 1
ATOM 648 N N . VAL A 1 88 ? 15.894 -6.994 -19.460 1.00 97.50 88 VAL A N 1
ATOM 649 C CA . VAL A 1 88 ? 16.756 -6.866 -18.279 1.00 97.50 88 VAL A CA 1
ATOM 650 C C . VAL A 1 88 ? 18.202 -6.917 -18.742 1.00 97.50 88 VAL A C 1
ATOM 652 O O . VAL A 1 88 ? 18.673 -7.979 -19.177 1.00 97.50 88 VAL A O 1
ATOM 655 N N . LYS A 1 89 ? 18.919 -5.794 -18.653 1.00 97.44 89 LYS A N 1
ATOM 656 C CA . LYS A 1 89 ? 20.305 -5.753 -19.120 1.00 97.44 89 LYS A CA 1
ATOM 657 C C . LYS A 1 89 ? 21.223 -6.531 -18.191 1.00 97.44 89 LYS A C 1
ATOM 659 O O . LYS A 1 89 ? 20.934 -6.704 -17.005 1.00 97.44 89 LYS A O 1
ATOM 664 N N . GLY A 1 90 ? 22.351 -6.996 -18.718 1.00 94.94 90 GLY A N 1
ATOM 665 C CA . GLY A 1 90 ? 23.378 -7.696 -17.941 1.00 94.94 90 GLY A CA 1
ATOM 666 C C . GLY A 1 90 ? 23.923 -6.898 -16.748 1.00 94.94 90 GLY A C 1
ATOM 667 O O . GLY A 1 90 ? 24.380 -7.499 -15.777 1.00 94.94 90 GLY A O 1
ATOM 668 N N . SER A 1 91 ? 23.851 -5.564 -16.810 1.00 93.00 91 SER A N 1
ATOM 669 C CA . SER A 1 91 ? 24.279 -4.628 -15.760 1.00 93.00 91 SER A CA 1
ATOM 670 C C . SER A 1 91 ? 23.198 -4.264 -14.740 1.00 93.00 91 SER A C 1
ATOM 672 O O . SER A 1 91 ? 23.519 -3.645 -13.728 1.00 93.00 91 SER A O 1
ATOM 674 N N . ASP A 1 92 ? 21.933 -4.578 -15.019 1.00 94.81 92 ASP A N 1
ATOM 675 C CA . ASP A 1 92 ? 20.812 -4.121 -14.200 1.00 94.81 92 ASP A CA 1
ATOM 676 C C . ASP A 1 92 ? 20.632 -4.999 -12.957 1.00 94.81 92 ASP A C 1
ATOM 678 O O . ASP A 1 92 ? 21.059 -6.159 -12.911 1.00 94.81 92 ASP A O 1
ATOM 682 N N . ILE A 1 93 ? 19.937 -4.457 -11.953 1.00 92.81 93 ILE A N 1
ATOM 683 C CA . ILE A 1 93 ? 19.463 -5.255 -10.822 1.00 92.81 93 ILE A CA 1
ATOM 684 C C . ILE A 1 93 ? 18.523 -6.329 -11.388 1.00 92.81 93 ILE A C 1
ATOM 686 O O . ILE A 1 93 ? 17.565 -5.991 -12.085 1.00 92.81 93 ILE A O 1
ATOM 690 N N . PRO A 1 94 ? 18.770 -7.620 -11.119 1.00 94.19 94 PRO A N 1
ATOM 691 C CA . PRO A 1 94 ? 18.031 -8.707 -11.743 1.00 94.19 94 PRO A CA 1
ATOM 692 C C . PRO A 1 94 ? 16.673 -8.950 -11.059 1.00 94.19 94 PRO A C 1
ATOM 694 O O . PRO A 1 94 ? 16.324 -10.082 -10.734 1.00 94.19 94 PRO A O 1
ATOM 697 N N . GLU A 1 95 ? 15.910 -7.892 -10.809 1.00 96.75 95 GLU A N 1
ATOM 698 C CA . GLU A 1 95 ? 14.595 -7.935 -10.175 1.00 96.75 95 GLU A CA 1
ATOM 699 C C . GLU A 1 95 ? 13.624 -7.050 -10.957 1.00 96.75 95 GLU A C 1
ATOM 701 O O . GLU A 1 95 ? 13.906 -5.887 -11.237 1.00 96.75 95 GLU A O 1
ATOM 706 N N . VAL A 1 96 ? 12.481 -7.620 -11.336 1.00 97.06 96 VAL A N 1
ATOM 707 C CA . VAL A 1 96 ? 11.458 -6.959 -12.150 1.00 97.06 96 VAL A CA 1
ATOM 708 C C . VAL A 1 96 ? 10.140 -6.980 -11.395 1.00 97.06 96 VAL A C 1
ATOM 710 O O . VAL A 1 96 ? 9.669 -8.046 -10.999 1.00 97.06 96 VAL A O 1
ATOM 713 N N . GLN A 1 97 ? 9.535 -5.807 -11.215 1.00 96.38 97 GLN A N 1
ATOM 714 C CA . GLN A 1 97 ? 8.191 -5.691 -10.657 1.00 96.38 97 GLN A CA 1
ATOM 715 C C . GLN A 1 97 ? 7.148 -5.776 -11.771 1.00 96.38 97 GLN A C 1
ATOM 717 O O . GLN A 1 97 ? 7.266 -5.095 -12.789 1.00 96.38 97 GLN A O 1
ATOM 722 N N . LEU A 1 98 ? 6.128 -6.602 -11.563 1.00 96.88 98 LEU A N 1
ATOM 723 C CA . LEU A 1 98 ? 4.991 -6.762 -12.464 1.00 96.88 98 LEU A CA 1
ATOM 724 C C . LEU A 1 98 ? 3.701 -6.459 -11.714 1.00 96.88 98 LEU A C 1
ATOM 726 O O . LEU A 1 98 ? 3.509 -6.962 -10.609 1.00 96.88 98 LEU A O 1
ATOM 730 N N . ALA A 1 99 ? 2.798 -5.706 -12.330 1.00 96.50 99 ALA A N 1
ATOM 731 C CA . ALA A 1 99 ? 1.443 -5.505 -11.843 1.00 96.50 99 ALA A CA 1
ATOM 732 C C . ALA A 1 99 ? 0.505 -6.543 -12.471 1.00 96.50 99 ALA A C 1
ATOM 734 O O . ALA A 1 99 ? 0.358 -6.608 -13.693 1.00 96.50 99 ALA A O 1
ATOM 735 N N . ILE A 1 100 ? -0.148 -7.344 -11.631 1.00 97.62 100 ILE A N 1
ATOM 736 C CA . ILE A 1 100 ? -1.225 -8.251 -12.030 1.00 97.62 100 ILE A CA 1
ATOM 737 C C . ILE A 1 100 ? -2.546 -7.542 -11.761 1.00 97.62 100 ILE A C 1
ATOM 739 O O . ILE A 1 100 ? -2.843 -7.190 -10.621 1.00 97.62 100 ILE A O 1
ATOM 743 N N . MET A 1 101 ? -3.337 -7.351 -12.810 1.00 96.75 101 MET A N 1
ATOM 744 C CA . MET A 1 101 ? -4.651 -6.721 -12.757 1.00 96.75 101 MET A CA 1
ATOM 745 C C . MET A 1 101 ? -5.732 -7.771 -12.989 1.00 96.75 101 MET A C 1
ATOM 747 O O . MET A 1 101 ? -5.751 -8.436 -14.031 1.00 96.75 101 MET A O 1
ATOM 751 N N . VAL A 1 102 ? -6.652 -7.891 -12.033 1.00 97.69 102 VAL A N 1
ATOM 752 C CA . VAL A 1 102 ? -7.809 -8.783 -12.130 1.00 97.69 102 VAL A CA 1
ATOM 753 C C . VAL A 1 102 ? -9.055 -7.938 -12.403 1.00 97.69 102 VAL A C 1
ATOM 755 O O . VAL A 1 102 ? -9.459 -7.155 -11.544 1.00 97.69 102 VAL A O 1
ATOM 758 N N . PRO A 1 103 ? -9.693 -8.063 -13.578 1.00 96.50 103 PRO A N 1
ATOM 759 C CA . PRO A 1 103 ? -10.981 -7.433 -13.856 1.00 96.50 103 PRO A CA 1
ATOM 760 C C . PRO A 1 103 ? -12.056 -7.793 -12.817 1.00 96.50 103 PRO A C 1
ATOM 762 O O . PRO A 1 103 ? -12.018 -8.857 -12.197 1.00 96.50 103 PRO A O 1
ATOM 765 N N . LYS A 1 104 ? -13.046 -6.913 -12.624 1.00 95.12 104 LYS A N 1
ATOM 766 C CA . LYS A 1 104 ? -14.155 -7.146 -11.674 1.00 95.12 104 LYS A CA 1
ATOM 767 C C . LYS A 1 104 ? -15.048 -8.329 -12.068 1.00 95.12 104 LYS A C 1
ATOM 769 O O . LYS A 1 104 ? -15.720 -8.900 -11.221 1.00 95.12 104 LYS A O 1
ATOM 774 N N . ASP A 1 105 ? -15.056 -8.667 -13.348 1.00 94.19 105 ASP A N 1
ATOM 775 C CA . ASP A 1 105 ? -15.832 -9.730 -13.982 1.00 94.19 105 ASP A CA 1
ATOM 776 C C . ASP A 1 105 ? -14.996 -10.984 -14.292 1.00 94.19 105 ASP A C 1
ATOM 778 O O . ASP A 1 105 ? -15.509 -11.933 -14.883 1.00 94.19 105 ASP A O 1
ATOM 782 N N . ALA A 1 106 ? -13.721 -11.023 -13.882 1.00 96.44 106 ALA A N 1
ATOM 783 C CA . ALA A 1 106 ? -12.856 -12.182 -14.094 1.00 96.44 106 ALA A CA 1
ATOM 784 C C . ALA A 1 106 ? -13.430 -13.430 -13.409 1.00 96.44 106 ALA A C 1
ATOM 786 O O . ALA A 1 106 ? -13.886 -13.357 -12.271 1.00 96.44 106 ALA A O 1
ATOM 787 N N . ALA A 1 107 ? -13.387 -14.595 -14.056 1.00 97.69 107 ALA A N 1
ATOM 788 C CA . ALA A 1 107 ? -13.886 -15.823 -13.441 1.00 97.69 107 ALA A CA 1
ATOM 789 C C . ALA A 1 107 ? -13.080 -16.179 -12.176 1.00 97.69 107 ALA A C 1
ATOM 791 O O . ALA A 1 107 ? -11.863 -16.011 -12.130 1.00 97.69 107 ALA A O 1
ATOM 792 N N . ILE A 1 108 ? -13.750 -16.690 -11.148 1.00 97.06 108 ILE A N 1
ATOM 793 C CA . ILE A 1 108 ? -13.093 -17.176 -9.928 1.00 97.06 108 ILE A CA 1
ATOM 794 C C . ILE A 1 108 ? -12.401 -18.502 -10.255 1.00 97.06 108 ILE A C 1
ATOM 796 O O . ILE A 1 108 ? -13.013 -19.380 -10.865 1.00 97.06 108 ILE A O 1
ATOM 800 N N . GLY A 1 109 ? -11.146 -18.667 -9.844 1.00 97.25 109 GLY A N 1
ATOM 801 C CA . GLY A 1 109 ? -10.381 -19.879 -10.132 1.00 97.25 109 GLY A CA 1
ATOM 802 C C . GLY A 1 109 ? -8.876 -19.657 -10.184 1.00 97.25 109 GLY A C 1
ATOM 803 O O . GLY A 1 109 ? -8.377 -18.596 -9.811 1.00 97.25 109 GLY A O 1
ATOM 804 N N . ASP A 1 110 ? -8.159 -20.676 -10.649 1.00 97.00 110 ASP A N 1
ATOM 805 C CA . ASP A 1 110 ? -6.705 -20.645 -10.781 1.00 97.00 110 ASP A CA 1
ATOM 806 C C . ASP A 1 110 ? -6.310 -20.252 -12.212 1.00 97.00 110 ASP A C 1
ATOM 808 O O . ASP A 1 110 ? -6.742 -20.867 -13.188 1.00 97.00 110 ASP A O 1
ATOM 812 N N . TYR A 1 111 ? -5.448 -19.249 -12.331 1.00 97.31 111 TYR A N 1
ATOM 813 C CA . TYR A 1 111 ? -4.897 -18.747 -13.584 1.00 97.31 111 TYR A CA 1
ATOM 814 C C . TYR A 1 111 ? -3.410 -19.058 -13.637 1.00 97.31 111 TYR A C 1
ATOM 816 O O . TYR A 1 111 ? -2.680 -18.818 -12.676 1.00 97.31 111 TYR A O 1
ATOM 824 N N . VAL A 1 112 ? -2.947 -19.572 -14.773 1.00 95.94 112 VAL A N 1
ATOM 825 C CA . VAL A 1 112 ? -1.526 -19.854 -14.993 1.00 95.94 112 VAL A CA 1
ATOM 826 C C . VAL A 1 112 ? -0.884 -18.669 -15.701 1.00 95.94 112 VAL A C 1
ATOM 828 O O . VAL A 1 112 ? -1.379 -18.193 -16.727 1.00 95.94 112 VAL A O 1
ATOM 831 N N . VAL A 1 113 ? 0.234 -18.201 -15.157 1.00 96.75 113 VAL A N 1
ATOM 832 C CA . VAL A 1 113 ? 1.079 -17.177 -15.768 1.00 96.75 113 VAL A CA 1
ATOM 833 C C . VAL A 1 113 ? 2.381 -17.829 -16.204 1.00 96.75 113 VAL A C 1
ATOM 835 O O . VAL A 1 113 ? 3.065 -18.450 -15.397 1.00 96.75 113 VAL A O 1
ATOM 838 N N . ASN A 1 114 ? 2.728 -17.664 -17.478 1.00 96.62 114 ASN A N 1
ATOM 839 C CA . ASN A 1 114 ? 3.962 -18.173 -18.067 1.00 96.62 114 ASN A CA 1
ATOM 840 C C . ASN A 1 114 ? 4.974 -17.040 -18.223 1.00 96.62 114 ASN A C 1
ATOM 842 O O . ASN A 1 114 ? 4.687 -16.027 -18.866 1.00 96.62 114 ASN A O 1
ATOM 846 N N . VAL A 1 115 ? 6.171 -17.231 -17.681 1.00 97.38 115 VAL A N 1
ATOM 847 C CA . VAL A 1 115 ? 7.282 -16.281 -17.749 1.00 97.38 115 VAL A CA 1
ATOM 848 C C . VAL A 1 115 ? 8.394 -16.915 -18.568 1.00 97.38 115 VAL A C 1
ATOM 850 O O . VAL A 1 115 ? 8.974 -17.921 -18.170 1.00 97.38 115 VAL A O 1
ATOM 853 N N . ILE A 1 116 ? 8.688 -16.321 -19.721 1.00 97.50 116 ILE A N 1
ATOM 854 C CA . ILE A 1 116 ? 9.681 -16.818 -20.673 1.00 97.50 116 ILE A CA 1
ATOM 855 C C . ILE A 1 116 ? 10.856 -15.847 -20.689 1.00 97.50 116 ILE A C 1
ATOM 857 O O . ILE A 1 116 ? 10.680 -14.675 -21.017 1.00 97.50 116 ILE A O 1
ATOM 861 N N . GLY A 1 117 ? 12.054 -16.324 -20.370 1.00 97.19 117 GLY A N 1
ATOM 862 C CA . GLY A 1 117 ? 13.294 -15.563 -20.478 1.00 97.19 117 GLY A CA 1
ATOM 863 C C . GLY A 1 117 ? 14.106 -16.023 -21.678 1.00 97.19 117 GLY A C 1
ATOM 864 O O . GLY A 1 117 ? 14.475 -17.190 -21.762 1.00 97.19 117 GLY A O 1
ATOM 865 N N . THR A 1 118 ? 14.400 -15.107 -22.598 1.00 96.88 118 THR A N 1
ATOM 866 C CA . THR A 1 118 ? 15.231 -15.366 -23.782 1.00 96.88 118 THR A CA 1
ATOM 867 C C . THR A 1 118 ? 16.531 -14.56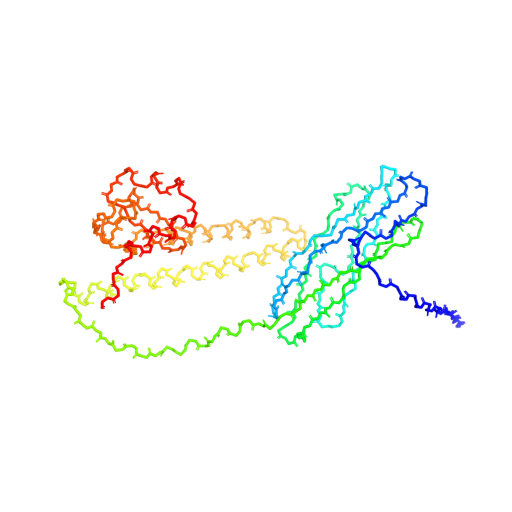5 -23.677 1.00 96.88 118 THR A C 1
ATOM 869 O O . THR A 1 118 ? 16.463 -13.332 -23.718 1.00 96.88 118 THR A O 1
ATOM 872 N N . PRO A 1 119 ? 17.697 -15.215 -23.513 1.00 96.12 119 PRO A N 1
ATOM 873 C CA . PRO A 1 119 ? 18.985 -14.526 -23.542 1.00 96.12 119 PRO A CA 1
ATOM 874 C C . PRO A 1 119 ? 19.332 -14.067 -24.966 1.00 96.12 119 PRO A C 1
ATOM 876 O O . PRO A 1 119 ? 18.706 -14.497 -25.934 1.00 96.12 119 PRO A O 1
ATOM 879 N N . GLU A 1 120 ? 20.345 -13.214 -25.115 1.00 93.81 120 GLU A N 1
ATOM 880 C CA . GLU A 1 120 ? 20.867 -12.860 -26.445 1.00 93.81 120 GLU A CA 1
ATOM 881 C C . GLU A 1 120 ? 21.437 -14.068 -27.196 1.00 93.81 120 GLU A C 1
ATOM 883 O O . GLU A 1 120 ? 21.247 -14.188 -28.406 1.00 93.81 120 GLU A O 1
ATOM 888 N N . THR A 1 121 ? 22.107 -14.975 -26.479 1.00 91.06 121 THR A N 1
ATOM 889 C CA . THR A 1 121 ? 22.626 -16.228 -27.036 1.00 91.06 121 THR A CA 1
ATOM 890 C C . THR A 1 121 ? 22.268 -17.411 -26.139 1.00 91.06 121 THR A C 1
ATOM 892 O O . THR A 1 121 ? 22.286 -17.308 -24.912 1.00 91.06 121 THR A O 1
ATOM 895 N N . GLY A 1 122 ? 21.963 -18.553 -26.752 1.00 90.12 122 GLY A N 1
ATOM 896 C CA . GLY A 1 122 ? 21.540 -19.766 -26.052 1.00 90.12 122 GLY A CA 1
ATOM 897 C C . GLY A 1 122 ? 20.027 -19.984 -26.079 1.00 90.12 122 GLY A C 1
ATOM 898 O O . GLY A 1 122 ? 19.293 -19.297 -26.788 1.00 90.12 122 GLY A O 1
ATOM 899 N N . GLU A 1 123 ? 19.572 -20.987 -25.331 1.00 91.81 123 GLU A N 1
ATOM 900 C CA . GLU A 1 123 ? 18.172 -21.415 -25.338 1.00 91.81 123 GLU A CA 1
ATOM 901 C C . GLU A 1 123 ? 17.323 -20.629 -24.323 1.00 91.81 123 GLU A C 1
ATOM 903 O O . GLU A 1 123 ? 17.803 -20.312 -23.224 1.00 91.81 123 GLU A O 1
ATOM 908 N N . PRO A 1 124 ? 16.061 -20.303 -24.665 1.00 95.00 124 PRO A N 1
ATOM 909 C CA . PRO A 1 124 ? 15.135 -19.681 -23.732 1.00 95.00 124 PRO A CA 1
ATOM 910 C C . PRO A 1 124 ? 14.756 -20.649 -22.606 1.00 95.00 124 PRO A C 1
ATOM 912 O O . PRO A 1 124 ? 14.692 -21.860 -22.802 1.00 95.00 124 PRO A O 1
ATOM 915 N N . THR A 1 125 ? 14.429 -20.102 -21.438 1.00 94.88 125 THR A N 1
ATOM 916 C CA . THR A 1 125 ? 13.824 -20.862 -20.334 1.00 94.88 125 THR A CA 1
ATOM 917 C C . THR A 1 125 ? 12.436 -20.328 -20.011 1.00 94.88 125 THR A C 1
ATOM 919 O O . THR A 1 125 ? 12.143 -19.152 -20.238 1.00 94.88 125 THR A O 1
ATOM 922 N N . SER A 1 126 ? 11.569 -21.199 -19.501 1.00 95.19 126 SER A N 1
ATOM 923 C CA . SER A 1 126 ? 10.196 -20.872 -19.137 1.00 95.19 126 SER A CA 1
ATOM 924 C C . SER A 1 126 ? 9.880 -21.402 -17.748 1.00 95.19 126 SER A C 1
ATOM 926 O O . SER A 1 126 ? 10.278 -22.510 -17.390 1.00 95.19 126 SER A O 1
ATOM 928 N N . VAL A 1 127 ? 9.125 -20.616 -16.992 1.00 95.69 127 VAL A N 1
ATOM 929 C CA . VAL A 1 127 ? 8.577 -20.996 -15.691 1.00 95.69 127 VAL A CA 1
ATOM 930 C C . VAL A 1 127 ? 7.127 -20.560 -15.603 1.00 95.69 127 VAL A C 1
ATOM 932 O O . VAL A 1 127 ? 6.741 -19.539 -16.174 1.00 95.69 127 VAL A O 1
ATOM 935 N N . GLU A 1 128 ? 6.322 -21.339 -14.899 1.00 95.19 128 GLU A N 1
ATOM 936 C CA . GLU A 1 128 ? 4.921 -21.034 -14.654 1.00 95.19 128 GLU A CA 1
ATOM 937 C C . GLU A 1 128 ? 4.661 -20.837 -13.161 1.00 95.19 128 GLU A C 1
ATOM 939 O O . GLU A 1 128 ? 5.266 -21.500 -12.319 1.00 95.19 128 GLU A O 1
ATOM 944 N N . PHE A 1 129 ? 3.749 -19.927 -12.829 1.00 95.06 129 PHE A N 1
ATOM 945 C CA . PHE A 1 129 ? 3.209 -19.793 -11.477 1.00 95.06 129 PHE A CA 1
ATOM 946 C C . PHE A 1 129 ? 1.698 -19.553 -11.527 1.00 95.06 129 PHE A C 1
ATOM 948 O O . PHE A 1 129 ? 1.144 -19.159 -12.559 1.00 95.06 129 PHE A O 1
ATOM 955 N N . LYS A 1 130 ? 1.021 -19.835 -10.411 1.00 95.69 130 LYS A N 1
ATOM 956 C CA . LYS A 1 130 ? -0.440 -19.780 -10.309 1.00 95.69 130 LYS A CA 1
ATOM 957 C C . LYS A 1 130 ? -0.903 -18.530 -9.571 1.00 95.69 130 LYS A C 1
ATOM 959 O O . LYS A 1 130 ? -0.359 -18.164 -8.531 1.00 95.69 130 LYS A O 1
ATOM 964 N N . VAL A 1 131 ? -1.958 -17.923 -10.099 1.00 97.31 131 VAL A N 1
ATOM 965 C CA . VAL A 1 131 ? -2.693 -16.819 -9.485 1.00 97.31 131 VAL A CA 1
ATOM 966 C C . VAL A 1 131 ? -4.108 -17.301 -9.209 1.00 97.31 131 VAL A C 1
ATOM 968 O O . VAL A 1 131 ? -4.834 -17.666 -10.129 1.00 97.31 131 VAL A O 1
ATOM 971 N N . LYS A 1 132 ? -4.510 -17.308 -7.942 1.00 97.38 132 LYS A N 1
ATOM 972 C CA . LYS A 1 132 ? -5.853 -17.691 -7.521 1.00 97.38 132 LYS A CA 1
ATOM 973 C C . LYS A 1 132 ? -6.731 -16.454 -7.406 1.00 97.38 132 LYS A C 1
ATOM 975 O O . LYS A 1 132 ? -6.537 -15.633 -6.510 1.00 97.38 132 LYS A O 1
ATOM 980 N N . VAL A 1 133 ? -7.715 -16.347 -8.290 1.00 97.88 133 VAL A N 1
ATOM 981 C CA . VAL A 1 133 ? -8.732 -15.296 -8.250 1.00 97.88 133 VAL A CA 1
ATOM 982 C C . VAL A 1 133 ? -9.859 -15.720 -7.318 1.00 97.88 133 VAL A C 1
ATOM 984 O O . VAL A 1 133 ? -10.432 -16.800 -7.462 1.00 97.88 133 VAL A O 1
ATOM 987 N N . LEU A 1 134 ? -10.172 -14.855 -6.361 1.00 96.56 134 LEU A N 1
ATOM 988 C CA . LEU A 1 134 ? -11.235 -14.991 -5.377 1.00 96.56 134 LEU A CA 1
ATOM 989 C C . LEU A 1 134 ? -12.364 -14.004 -5.688 1.00 96.56 134 LEU A C 1
ATOM 991 O O . LEU A 1 134 ? -12.148 -12.968 -6.324 1.00 96.56 134 LEU A O 1
ATOM 995 N N . ALA A 1 135 ? -13.568 -14.318 -5.208 1.00 94.50 135 ALA A N 1
ATOM 996 C CA . ALA A 1 135 ? -14.683 -13.381 -5.257 1.00 94.50 135 ALA A CA 1
ATOM 997 C C . ALA A 1 135 ? -14.288 -12.057 -4.588 1.00 94.50 135 ALA A C 1
ATOM 999 O O . ALA A 1 135 ? -13.598 -12.051 -3.563 1.00 94.50 135 ALA A O 1
ATOM 1000 N N . MET A 1 136 ? -14.743 -10.938 -5.152 1.00 87.75 136 MET A N 1
ATOM 1001 C CA . MET A 1 136 ? -14.728 -9.675 -4.421 1.00 87.75 136 MET A CA 1
ATOM 1002 C C . MET A 1 136 ? -15.542 -9.861 -3.134 1.00 87.75 136 MET A C 1
ATOM 1004 O O . MET A 1 136 ? -16.652 -10.395 -3.182 1.00 87.75 136 MET A O 1
ATOM 1008 N N . ASP A 1 137 ? -15.007 -9.416 -1.993 1.00 81.75 137 ASP A N 1
ATOM 1009 C CA . ASP A 1 137 ? -15.823 -9.288 -0.790 1.00 81.75 137 ASP A CA 1
ATOM 1010 C C . ASP A 1 137 ? -16.895 -8.259 -1.128 1.00 81.75 137 ASP A C 1
ATOM 1012 O O . ASP A 1 137 ? -16.627 -7.055 -1.197 1.00 81.75 137 ASP A O 1
ATOM 1016 N N . VAL A 1 138 ? -18.102 -8.739 -1.418 1.00 74.25 138 VAL A N 1
ATOM 1017 C CA . VAL A 1 138 ? -19.273 -7.884 -1.492 1.00 74.25 138 VAL A CA 1
ATOM 1018 C C . VAL A 1 138 ? -19.432 -7.379 -0.073 1.00 74.25 138 VAL A C 1
ATOM 1020 O O . VAL A 1 138 ? -20.002 -8.071 0.765 1.00 74.25 138 VAL A O 1
ATOM 1023 N N . VAL A 1 139 ? -18.838 -6.219 0.222 1.00 55.53 139 VAL A N 1
ATOM 1024 C CA . VAL A 1 139 ? -19.128 -5.492 1.451 1.00 55.53 139 VAL A CA 1
ATOM 1025 C C . VAL A 1 139 ? -20.642 -5.361 1.423 1.00 55.53 139 VAL A C 1
ATOM 1027 O O . VAL A 1 139 ? -21.150 -4.705 0.505 1.00 55.53 139 VAL A O 1
ATOM 1030 N N . PRO A 1 140 ? -21.374 -6.067 2.306 1.00 49.91 140 PRO A N 1
ATOM 1031 C CA . PRO A 1 140 ? -22.819 -6.014 2.272 1.00 49.91 140 PRO A CA 1
ATOM 1032 C C . PRO A 1 140 ? -23.162 -4.540 2.381 1.00 49.91 140 PRO A C 1
ATOM 1034 O O . PRO A 1 140 ? -22.645 -3.855 3.268 1.00 49.91 140 PRO A O 1
ATOM 1037 N N . ALA A 1 141 ? -23.926 -4.039 1.407 1.00 46.88 141 ALA A N 1
ATOM 1038 C CA . ALA A 1 141 ? -24.397 -2.670 1.422 1.00 46.88 141 ALA A CA 1
ATOM 1039 C C . ALA A 1 141 ? -24.967 -2.441 2.818 1.00 46.88 141 ALA A C 1
ATOM 1041 O O . ALA A 1 141 ? -25.922 -3.116 3.204 1.00 46.88 141 ALA A O 1
ATOM 1042 N N . VAL A 1 142 ? -24.301 -1.587 3.599 1.00 42.00 142 VAL A N 1
ATOM 1043 C CA . VAL A 1 142 ? -24.736 -1.246 4.946 1.00 42.00 142 VAL A CA 1
ATOM 1044 C C . VAL A 1 142 ? -26.092 -0.595 4.754 1.00 42.00 142 VAL A C 1
ATOM 1046 O O . VAL A 1 142 ? -26.192 0.572 4.381 1.00 42.00 142 VAL A O 1
ATOM 1049 N N . GLN A 1 143 ? -27.144 -1.389 4.931 1.00 37.97 143 GLN A N 1
ATOM 1050 C CA . GLN A 1 143 ? -28.478 -0.880 5.139 1.00 37.97 143 GLN A CA 1
ATOM 1051 C C . GLN A 1 143 ? -28.375 -0.130 6.457 1.00 37.97 143 GLN A C 1
ATOM 1053 O O . GLN A 1 143 ? -28.294 -0.725 7.528 1.00 37.97 143 GLN A O 1
ATOM 1058 N N . SER A 1 144 ? -28.231 1.189 6.355 1.00 40.72 144 SER A N 1
ATOM 1059 C CA . SER A 1 144 ? -28.303 2.087 7.491 1.00 40.72 144 SER A CA 1
ATOM 1060 C C . SER A 1 144 ? -29.710 1.961 8.059 1.00 40.72 144 SER A C 1
ATOM 1062 O O . SER A 1 144 ? -30.636 2.634 7.601 1.00 40.72 144 SER A O 1
ATOM 1064 N N . GLU A 1 145 ? -29.895 1.048 9.005 1.00 40.34 145 GLU A N 1
ATOM 1065 C CA . GLU A 1 145 ? -31.118 1.007 9.783 1.00 40.34 145 GLU A CA 1
ATOM 1066 C C . GLU A 1 145 ? -31.214 2.325 10.569 1.00 40.34 145 GLU A C 1
ATOM 1068 O O . GLU A 1 145 ? -30.230 2.741 11.193 1.00 40.34 145 GLU A O 1
ATOM 1073 N N . PRO A 1 146 ? -32.361 3.025 10.534 1.00 45.12 146 PRO A N 1
ATOM 1074 C CA . PRO A 1 146 ? -32.587 4.205 11.355 1.00 45.12 146 PRO A CA 1
ATOM 1075 C C . PRO A 1 146 ? -32.638 3.781 12.830 1.00 45.12 146 PRO A C 1
ATOM 1077 O O . PRO A 1 146 ? -33.679 3.409 13.370 1.00 45.12 146 PRO A O 1
ATOM 1080 N N . GLY A 1 147 ? -31.466 3.800 13.466 1.00 43.66 147 GLY A N 1
ATOM 1081 C CA . GLY A 1 147 ? -31.261 3.463 14.866 1.00 43.66 147 GLY A CA 1
ATOM 1082 C C . GLY A 1 147 ? -32.036 4.396 15.791 1.00 43.66 147 GLY A C 1
ATOM 1083 O O . GLY A 1 147 ? -31.828 5.608 15.824 1.00 43.66 147 GLY A O 1
ATOM 1084 N N . LYS A 1 148 ? -32.940 3.782 16.549 1.00 46.09 148 LYS A N 1
ATOM 1085 C CA . LYS A 1 148 ? -33.771 4.344 17.610 1.00 46.09 148 LYS A CA 1
ATOM 1086 C C . LYS A 1 148 ? -32.891 5.004 18.682 1.00 46.09 148 LYS A C 1
ATOM 1088 O O . LYS A 1 148 ? -32.038 4.357 19.279 1.00 46.09 148 LYS A O 1
ATOM 1093 N N . SER A 1 149 ? -33.119 6.297 18.905 1.00 40.84 149 SER A N 1
ATOM 1094 C CA . SER A 1 149 ? -32.453 7.130 19.912 1.00 40.84 149 SER A CA 1
ATOM 1095 C C . SER A 1 149 ? -32.708 6.603 21.330 1.00 40.84 149 SER A C 1
ATOM 1097 O O . SER A 1 149 ? -33.850 6.607 21.795 1.00 40.84 149 SER A O 1
ATOM 1099 N N . ALA A 1 150 ? -31.649 6.158 22.007 1.00 42.06 150 ALA A N 1
ATOM 1100 C CA . ALA A 1 150 ? -31.635 5.951 23.449 1.00 42.06 150 ALA A CA 1
ATOM 1101 C C . ALA A 1 150 ? -31.142 7.248 24.106 1.00 42.06 150 ALA A C 1
ATOM 1103 O O . ALA A 1 150 ? -29.964 7.599 24.038 1.00 42.06 150 ALA A O 1
ATOM 1104 N N . ALA A 1 151 ? -32.078 7.998 24.682 1.00 45.25 151 ALA A N 1
ATOM 1105 C CA . ALA A 1 151 ? -31.788 9.179 25.476 1.00 45.25 151 ALA A CA 1
ATOM 1106 C C . ALA A 1 151 ? -31.403 8.746 26.897 1.00 45.25 151 ALA A C 1
ATOM 1108 O O . ALA A 1 151 ? -32.271 8.512 27.734 1.00 45.25 151 ALA A O 1
ATOM 1109 N N . GLU A 1 152 ? -30.103 8.653 27.160 1.00 40.62 152 GLU A N 1
ATOM 1110 C CA . GLU A 1 152 ? -29.552 8.627 28.517 1.00 40.62 152 GLU A CA 1
ATOM 1111 C C . GLU A 1 152 ? -29.032 10.019 28.921 1.00 40.62 152 GLU A C 1
ATOM 1113 O O . GLU A 1 152 ? -28.695 10.839 28.057 1.00 40.62 152 GLU A O 1
ATOM 1118 N N . PRO A 1 153 ? -28.973 10.333 30.229 1.00 45.41 153 PRO A N 1
ATOM 1119 C CA . PRO A 1 153 ? -28.761 11.685 30.719 1.00 45.41 153 PRO A CA 1
ATOM 1120 C C . PRO A 1 153 ? -27.277 12.065 30.662 1.00 45.41 153 PRO A C 1
ATOM 1122 O O . PRO A 1 153 ? -26.567 12.084 31.668 1.00 45.41 153 PRO A O 1
ATOM 1125 N N . MET A 1 154 ? -26.800 12.433 29.471 1.00 41.12 154 MET A N 1
ATOM 1126 C CA . MET A 1 154 ? -25.566 13.200 29.352 1.00 41.12 154 MET A CA 1
ATOM 1127 C C . MET A 1 154 ? -25.761 14.577 29.993 1.00 41.12 154 MET A C 1
ATOM 1129 O O . MET A 1 154 ? -26.746 15.280 29.755 1.00 41.12 154 MET A O 1
ATOM 1133 N N . ARG A 1 155 ? -24.783 14.958 30.821 1.00 51.84 155 ARG A N 1
ATOM 1134 C CA . ARG A 1 155 ? -24.582 16.316 31.342 1.00 51.84 155 ARG A CA 1
ATOM 1135 C C . ARG A 1 155 ? -24.885 17.350 30.254 1.00 51.84 155 ARG A C 1
ATOM 1137 O O . ARG A 1 155 ? -24.505 17.134 29.112 1.00 51.84 155 ARG A O 1
ATOM 1144 N N . LYS A 1 156 ? -25.540 18.455 30.638 1.00 44.72 156 LYS A N 1
ATOM 1145 C CA . LYS A 1 156 ? -26.004 19.584 29.805 1.00 44.72 156 LYS A CA 1
ATOM 1146 C C . LYS A 1 156 ? -24.952 20.103 28.797 1.00 44.72 156 LYS A C 1
ATOM 1148 O O . LYS A 1 156 ? -24.413 21.188 28.968 1.00 44.72 156 LYS A O 1
ATOM 1153 N N . CYS A 1 157 ? -24.691 19.368 27.726 1.00 46.16 157 CYS A N 1
ATOM 1154 C CA . CYS A 1 157 ? -24.218 19.911 26.465 1.00 46.16 157 CYS A CA 1
ATOM 1155 C C . CYS A 1 157 ? -25.485 20.318 25.726 1.00 46.16 157 CYS A C 1
ATOM 1157 O O . CYS A 1 157 ? -26.336 19.476 25.435 1.00 46.16 157 CYS A O 1
ATOM 1159 N N . THR A 1 158 ? -25.681 21.614 25.504 1.00 57.34 158 THR A N 1
ATOM 1160 C CA . THR A 1 158 ? -26.873 22.048 24.780 1.00 57.34 158 THR A CA 1
ATOM 1161 C C . THR A 1 158 ? -26.777 21.538 23.342 1.00 57.34 158 THR A C 1
ATOM 1163 O O . THR A 1 158 ? -25.690 21.496 22.764 1.00 57.34 158 THR A O 1
ATOM 1166 N N . ALA A 1 159 ? -27.898 21.150 22.731 1.00 62.72 159 ALA A N 1
ATOM 1167 C CA . ALA A 1 159 ? -27.920 20.687 21.338 1.00 62.72 159 ALA A CA 1
ATOM 1168 C C . ALA A 1 159 ? -27.277 21.699 20.355 1.00 62.72 159 ALA A C 1
ATOM 1170 O O . ALA A 1 159 ? -26.783 21.320 19.292 1.00 62.72 159 ALA A O 1
ATOM 1171 N N . GLY A 1 160 ? -27.223 22.984 20.729 1.00 69.00 160 GLY A N 1
ATOM 1172 C CA . GLY A 1 160 ? -26.542 24.033 19.971 1.00 69.00 160 GLY A CA 1
ATOM 1173 C C . GLY A 1 160 ? -25.017 23.880 19.902 1.00 69.00 160 GLY A C 1
ATOM 1174 O O . GLY A 1 160 ? -24.427 24.212 18.872 1.00 69.00 160 GLY A O 1
ATOM 1175 N N . ASP A 1 161 ? -24.377 23.343 20.942 1.00 67.19 161 ASP A N 1
ATOM 1176 C CA . ASP A 1 161 ? -22.915 23.207 21.004 1.00 67.19 161 ASP A CA 1
ATOM 1177 C C . ASP A 1 161 ? -22.419 22.053 20.119 1.00 67.19 161 ASP A C 1
ATOM 1179 O O . ASP A 1 161 ? -21.412 22.180 19.416 1.00 67.19 161 ASP A O 1
ATOM 1183 N N . MET A 1 162 ? -23.182 20.954 20.058 1.00 64.50 162 MET A N 1
ATOM 1184 C CA . MET A 1 162 ? -22.874 19.815 19.184 1.00 64.50 162 MET A CA 1
ATOM 1185 C C . MET A 1 162 ? -23.003 20.183 17.700 1.00 64.50 162 MET A C 1
ATOM 1187 O O . MET A 1 162 ? -22.120 19.855 16.905 1.00 64.50 162 MET A O 1
ATOM 1191 N N . ASN A 1 163 ? -24.045 20.934 17.326 1.00 74.44 163 ASN A N 1
ATOM 1192 C CA . ASN A 1 163 ? -24.253 21.361 15.938 1.00 74.44 163 ASN A CA 1
ATOM 1193 C C . ASN A 1 163 ? -23.129 22.269 15.420 1.00 74.44 163 ASN A C 1
ATOM 1195 O O . ASN A 1 163 ? -22.691 22.113 14.279 1.00 74.44 163 ASN A O 1
ATOM 1199 N N . LYS A 1 164 ? -22.612 23.182 16.253 1.00 76.12 164 LYS A N 1
ATOM 1200 C CA . LYS A 1 164 ? -21.478 24.041 15.870 1.00 76.12 164 LYS A CA 1
ATOM 1201 C C . LYS A 1 164 ? -20.194 23.237 15.660 1.00 76.12 164 LYS A C 1
ATOM 1203 O O . LYS A 1 164 ? -19.477 23.483 14.691 1.00 76.12 164 LYS A O 1
ATOM 1208 N N . SER A 1 165 ? -19.925 22.265 16.532 1.00 77.06 165 SER A N 1
ATOM 1209 C CA . SER A 1 165 ? -18.739 21.406 16.426 1.00 77.06 165 SER A CA 1
ATOM 1210 C C . SER A 1 165 ? -18.770 20.538 15.160 1.00 77.06 165 SER A C 1
ATOM 1212 O O . SER A 1 165 ? -17.795 20.494 14.406 1.00 77.06 165 SER A O 1
ATOM 1214 N N . MET A 1 166 ? -19.921 19.926 14.854 1.00 78.56 166 MET A N 1
ATOM 1215 C CA . MET A 1 166 ? -20.083 19.103 13.649 1.00 78.56 166 MET A CA 1
ATOM 1216 C C . MET A 1 166 ? -19.954 19.915 12.359 1.00 78.56 166 MET A C 1
ATOM 1218 O O . MET A 1 166 ? -19.280 19.470 11.432 1.00 78.56 166 MET A O 1
ATOM 1222 N N . ALA A 1 167 ? -20.535 21.118 12.302 1.00 85.00 167 ALA A N 1
ATOM 1223 C CA . ALA A 1 167 ? -20.411 21.990 11.134 1.00 85.00 167 ALA A CA 1
ATOM 1224 C C . ALA A 1 167 ? -18.944 22.359 10.844 1.00 85.00 167 ALA A C 1
ATOM 1226 O O . ALA A 1 167 ? -18.517 22.349 9.688 1.00 85.00 167 ALA A O 1
ATOM 1227 N N . GLY A 1 168 ? -18.156 22.627 11.892 1.00 85.06 168 GLY A N 1
ATOM 1228 C CA . GLY A 1 168 ? -16.717 22.860 11.766 1.00 85.06 168 GLY A CA 1
ATOM 1229 C C . GLY A 1 168 ? -15.972 21.642 11.217 1.00 85.06 168 GLY A C 1
ATOM 1230 O O . GLY A 1 168 ? -15.208 21.771 10.263 1.00 85.06 168 GLY A O 1
ATOM 1231 N N . CYS A 1 169 ? -16.243 20.455 11.770 1.00 81.69 169 CYS A N 1
ATOM 1232 C CA . CYS A 1 169 ? -15.629 19.203 11.321 1.00 81.69 169 CYS A CA 1
ATOM 1233 C C . CYS A 1 169 ? -15.942 18.906 9.845 1.00 81.69 169 CYS A C 1
ATOM 1235 O O . CYS A 1 169 ? -15.031 18.657 9.057 1.00 81.69 169 CYS A O 1
ATOM 1237 N N . MET A 1 170 ? -17.214 19.022 9.447 1.00 86.31 170 MET A N 1
ATOM 1238 C CA . MET A 1 170 ? -17.660 18.788 8.070 1.00 86.31 170 MET A CA 1
ATOM 1239 C C . MET A 1 170 ? -16.990 19.736 7.077 1.00 86.31 170 MET A C 1
ATOM 1241 O O . MET A 1 170 ? -16.537 19.295 6.022 1.00 86.31 170 MET A O 1
ATOM 1245 N N . LYS A 1 171 ? -16.860 21.021 7.428 1.00 91.50 171 LYS A N 1
ATOM 1246 C CA . LYS A 1 171 ? -16.186 22.009 6.578 1.00 91.50 171 LYS A CA 1
ATOM 1247 C C . LYS A 1 171 ? -14.712 21.661 6.358 1.00 91.50 171 LYS A C 1
ATOM 1249 O O . LYS A 1 171 ? -14.231 21.738 5.232 1.00 91.50 171 LYS A O 1
ATOM 1254 N N . THR A 1 172 ? -14.000 21.250 7.408 1.00 89.94 172 THR A N 1
ATOM 1255 C CA . THR A 1 172 ? -12.603 20.810 7.277 1.00 89.94 172 THR A CA 1
ATOM 1256 C C . THR A 1 172 ? -12.492 19.508 6.483 1.00 89.94 172 THR A C 1
ATOM 1258 O O . THR A 1 172 ? -11.597 19.390 5.653 1.00 89.94 172 THR A O 1
ATOM 1261 N N . CYS A 1 173 ? -13.401 18.546 6.675 1.00 86.94 173 CYS A N 1
ATOM 1262 C CA . CYS A 1 173 ? -13.420 17.323 5.866 1.00 86.94 173 CYS A CA 1
ATOM 1263 C C . CYS A 1 173 ? -13.634 17.626 4.381 1.00 86.94 173 CYS A C 1
ATOM 1265 O O . CYS A 1 173 ? -12.945 17.050 3.544 1.00 86.94 173 CYS A O 1
ATOM 1267 N N . GLN A 1 174 ? -14.543 18.546 4.053 1.00 92.75 174 GLN A N 1
ATOM 1268 C CA . GLN A 1 174 ? -14.758 18.972 2.674 1.00 92.75 174 GLN A CA 1
ATOM 1269 C C . GLN A 1 174 ? -13.492 19.603 2.078 1.00 92.75 174 GLN A C 1
ATOM 1271 O O . GLN A 1 174 ? -13.052 19.166 1.019 1.00 92.75 174 GLN A O 1
ATOM 1276 N N . ALA A 1 175 ? -12.869 20.554 2.782 1.00 94.19 175 ALA A N 1
ATOM 1277 C CA . ALA A 1 175 ? -11.626 21.182 2.330 1.00 94.19 175 ALA A CA 1
ATOM 1278 C C . ALA A 1 175 ? -10.503 20.151 2.114 1.00 94.19 175 ALA A C 1
ATOM 1280 O O . ALA A 1 175 ? -9.827 20.170 1.091 1.00 94.19 175 ALA A O 1
ATOM 1281 N N . ASN A 1 176 ? -10.357 19.187 3.028 1.00 92.12 176 ASN A N 1
ATOM 1282 C CA . ASN A 1 176 ? -9.375 18.114 2.882 1.00 92.12 176 ASN A CA 1
ATOM 1283 C C . ASN A 1 176 ? -9.655 17.232 1.652 1.00 92.12 176 ASN A C 1
ATOM 1285 O O . ASN A 1 176 ? -8.720 16.818 0.974 1.00 92.12 176 ASN A O 1
ATOM 1289 N N . MET A 1 177 ? -10.921 16.922 1.349 1.00 91.06 177 MET A N 1
ATOM 1290 C CA . MET A 1 177 ? -11.266 16.145 0.152 1.00 91.06 177 MET A CA 1
ATOM 1291 C C . MET A 1 177 ? -10.963 16.910 -1.140 1.00 91.06 177 MET A C 1
ATOM 1293 O O . MET A 1 177 ? -10.474 16.310 -2.098 1.00 91.06 177 MET A O 1
ATOM 1297 N N . GLU A 1 178 ? -11.218 18.219 -1.163 1.00 96.00 178 GLU A N 1
ATOM 1298 C CA . GLU A 1 178 ? -10.864 19.096 -2.285 1.00 96.00 178 GLU A CA 1
ATOM 1299 C C . GLU A 1 178 ? -9.340 19.144 -2.489 1.00 96.00 178 GLU A C 1
ATOM 1301 O O . GLU A 1 178 ? -8.868 18.940 -3.611 1.00 96.00 178 GLU A O 1
ATOM 1306 N N . ASP A 1 179 ? -8.562 19.290 -1.411 1.00 95.50 179 ASP A N 1
ATOM 1307 C CA . ASP A 1 179 ? -7.095 19.263 -1.460 1.00 95.50 179 ASP A CA 1
ATOM 1308 C C . ASP A 1 179 ? -6.552 17.905 -1.944 1.00 95.50 179 ASP A C 1
ATOM 1310 O O . ASP A 1 179 ? -5.639 17.867 -2.769 1.00 95.50 179 ASP A O 1
ATOM 1314 N N . ILE A 1 180 ? -7.129 16.777 -1.503 1.00 94.12 180 ILE A N 1
ATOM 1315 C CA . ILE A 1 180 ? -6.752 15.433 -1.985 1.00 94.12 180 ILE A CA 1
ATOM 1316 C C . ILE A 1 180 ? -7.033 15.293 -3.486 1.00 94.12 180 ILE A C 1
ATOM 1318 O O . ILE A 1 180 ? -6.196 14.773 -4.231 1.00 94.12 180 ILE A O 1
ATOM 1322 N N . ALA A 1 181 ? -8.198 15.751 -3.952 1.00 95.06 181 ALA A N 1
ATOM 1323 C CA . ALA A 1 181 ? -8.547 15.709 -5.369 1.00 95.06 181 ALA A CA 1
ATOM 1324 C C . ALA A 1 181 ? -7.584 16.567 -6.208 1.00 95.06 181 ALA A C 1
ATOM 1326 O O . ALA A 1 181 ? -7.112 16.120 -7.258 1.00 95.06 181 ALA A O 1
ATOM 1327 N N . ALA A 1 182 ? -7.234 17.758 -5.720 1.00 96.75 182 ALA A N 1
ATOM 1328 C CA . ALA A 1 182 ? -6.266 18.642 -6.359 1.00 96.75 182 ALA A CA 1
ATOM 1329 C C . ALA A 1 182 ? -4.844 18.052 -6.361 1.00 96.75 182 ALA A C 1
ATOM 1331 O O . ALA A 1 182 ? -4.152 18.137 -7.376 1.00 96.75 182 ALA A O 1
ATOM 1332 N N . ALA A 1 183 ? -4.422 17.398 -5.274 1.00 96.69 183 ALA A N 1
ATOM 1333 C CA . ALA A 1 183 ? -3.122 16.732 -5.191 1.00 96.69 183 ALA A CA 1
ATOM 1334 C C . ALA A 1 183 ? -3.033 15.589 -6.206 1.00 96.69 183 ALA A C 1
ATOM 1336 O O . ALA A 1 183 ? -2.047 15.471 -6.932 1.00 96.69 183 ALA A O 1
ATOM 1337 N N . LYS A 1 184 ? -4.102 14.792 -6.329 1.00 96.00 184 LYS A N 1
ATOM 1338 C CA . LYS A 1 184 ? -4.199 13.739 -7.346 1.00 96.00 184 LYS A CA 1
ATOM 1339 C C . LYS A 1 184 ? -4.083 14.306 -8.762 1.00 96.00 184 LYS A C 1
ATOM 1341 O O . LYS A 1 184 ? -3.362 13.743 -9.581 1.00 96.00 184 LYS A O 1
ATOM 1346 N N . ALA A 1 185 ? -4.771 15.410 -9.054 1.00 95.62 185 ALA A N 1
ATOM 1347 C CA . ALA A 1 185 ? -4.679 16.065 -10.357 1.00 95.62 185 ALA A CA 1
ATOM 1348 C C . ALA A 1 185 ? -3.252 16.563 -10.655 1.00 95.62 185 ALA A C 1
ATOM 1350 O O . ALA A 1 185 ? -2.771 16.385 -11.773 1.00 95.62 185 ALA A O 1
ATOM 1351 N N . ALA A 1 186 ? -2.560 17.118 -9.657 1.00 97.00 186 ALA A N 1
ATOM 1352 C CA . ALA A 1 186 ? -1.174 17.562 -9.790 1.00 97.00 186 ALA A CA 1
ATOM 1353 C C . ALA A 1 186 ? -0.215 16.389 -10.067 1.00 97.00 186 ALA A C 1
ATOM 1355 O O . ALA A 1 186 ? 0.590 16.456 -10.991 1.00 97.00 186 ALA A O 1
ATOM 1356 N N . VAL A 1 187 ? -0.363 15.255 -9.373 1.00 96.81 187 VAL A N 1
ATOM 1357 C CA . VAL A 1 187 ? 0.433 14.044 -9.663 1.00 96.81 187 VAL A CA 1
ATOM 1358 C C . VAL A 1 187 ? 0.213 13.552 -11.099 1.00 96.81 187 VAL A C 1
ATOM 1360 O O . VAL A 1 187 ? 1.173 13.221 -11.789 1.00 96.81 187 VAL A O 1
ATOM 1363 N N . ILE A 1 188 ? -1.033 13.546 -11.586 1.00 93.25 188 ILE A N 1
ATOM 1364 C CA . ILE A 1 188 ? -1.338 13.170 -12.979 1.00 93.25 188 ILE A CA 1
ATOM 1365 C C . ILE A 1 188 ? -0.651 14.123 -13.968 1.00 93.25 188 ILE A C 1
ATOM 1367 O O . ILE A 1 188 ? -0.074 13.673 -14.958 1.00 93.25 188 ILE A O 1
ATOM 1371 N N . ALA A 1 189 ? -0.680 15.430 -13.699 1.00 95.69 189 ALA A N 1
ATOM 1372 C CA . ALA A 1 189 ? -0.001 16.421 -14.528 1.00 95.69 189 ALA A CA 1
ATOM 1373 C C . ALA A 1 189 ? 1.526 16.235 -14.520 1.00 95.69 189 ALA A C 1
ATOM 1375 O O . ALA A 1 189 ? 2.157 16.337 -15.573 1.00 95.69 189 ALA A O 1
ATOM 1376 N N . ALA A 1 190 ? 2.112 15.893 -13.368 1.00 96.31 190 ALA A N 1
ATOM 1377 C CA . ALA A 1 190 ? 3.536 15.599 -13.254 1.00 96.31 190 ALA A CA 1
ATOM 1378 C C . ALA A 1 190 ? 3.944 14.380 -14.094 1.00 96.31 190 ALA A C 1
ATOM 1380 O O . ALA A 1 190 ? 4.933 14.445 -14.821 1.00 96.31 190 ALA A O 1
ATOM 1381 N N . ILE A 1 191 ? 3.156 13.298 -14.056 1.00 90.44 191 ILE A N 1
ATOM 1382 C CA . ILE A 1 191 ? 3.378 12.103 -14.889 1.00 90.44 191 ILE A CA 1
ATOM 1383 C C . ILE A 1 191 ? 3.335 12.477 -16.376 1.00 90.44 191 ILE A C 1
ATOM 1385 O O . ILE A 1 191 ? 4.268 12.179 -17.115 1.00 90.44 191 ILE A O 1
ATOM 1389 N N . ALA A 1 192 ? 2.314 13.226 -16.800 1.00 93.00 192 ALA A N 1
ATOM 1390 C CA . ALA A 1 192 ? 2.190 13.661 -18.191 1.00 93.00 192 ALA A CA 1
ATOM 1391 C C . ALA A 1 192 ? 3.346 14.572 -18.655 1.00 93.00 192 ALA A C 1
ATOM 1393 O O . ALA A 1 192 ? 3.647 14.627 -19.849 1.00 93.00 192 ALA A O 1
ATOM 1394 N N . ALA A 1 193 ? 3.974 15.316 -17.740 1.00 96.75 193 ALA A N 1
ATOM 1395 C CA . ALA A 1 193 ? 5.165 16.111 -18.025 1.00 96.75 193 ALA A CA 1
ATOM 1396 C C . ALA A 1 193 ? 6.421 15.232 -18.155 1.00 96.75 193 ALA A C 1
ATOM 1398 O O . ALA A 1 193 ? 7.200 15.418 -19.091 1.00 96.75 193 ALA A O 1
ATOM 1399 N N . ILE A 1 194 ? 6.574 14.224 -17.288 1.00 92.06 194 ILE A N 1
ATOM 1400 C CA . ILE A 1 194 ? 7.653 13.224 -17.367 1.00 92.06 194 ILE A CA 1
ATOM 1401 C C . ILE A 1 194 ? 7.616 12.489 -18.709 1.00 92.06 194 ILE A C 1
ATOM 1403 O O . ILE A 1 194 ? 8.652 12.381 -19.362 1.00 92.06 194 ILE A O 1
ATOM 1407 N N . ASP A 1 195 ? 6.433 12.076 -19.170 1.00 91.25 195 ASP A N 1
ATOM 1408 C CA . ASP A 1 195 ? 6.259 11.384 -20.458 1.00 91.25 195 ASP A CA 1
ATOM 1409 C C . ASP A 1 195 ? 6.710 12.229 -21.663 1.00 91.25 195 ASP A C 1
ATOM 1411 O O . ASP A 1 195 ? 7.062 11.699 -22.717 1.00 91.25 195 ASP A O 1
ATOM 1415 N N . LYS A 1 196 ? 6.729 13.557 -21.510 1.00 96.94 196 LYS A N 1
ATOM 1416 C CA . LYS A 1 196 ? 7.199 14.515 -22.524 1.00 96.94 196 LYS A CA 1
ATOM 1417 C C . LYS A 1 196 ? 8.667 14.913 -22.347 1.00 96.94 196 LYS A C 1
ATOM 1419 O O . LYS A 1 196 ? 9.173 15.701 -23.141 1.00 96.94 196 LYS A O 1
ATOM 1424 N N . GLY A 1 197 ? 9.344 14.412 -21.313 1.00 95.44 197 GLY A N 1
ATOM 1425 C CA . GLY A 1 197 ? 10.695 14.831 -20.934 1.00 95.44 197 GLY A CA 1
ATOM 1426 C C . GLY A 1 197 ? 10.767 16.210 -20.264 1.00 95.44 197 GLY A C 1
ATOM 1427 O O . GLY A 1 197 ? 11.862 16.740 -20.085 1.00 95.44 197 GLY A O 1
ATOM 1428 N N . ASP A 1 198 ? 9.631 16.799 -19.877 1.00 98.12 198 ASP A N 1
ATOM 1429 C CA . ASP A 1 198 ? 9.563 18.101 -19.208 1.00 98.12 198 ASP A CA 1
ATOM 1430 C C . ASP A 1 198 ? 9.691 17.944 -17.684 1.00 98.12 198 ASP A C 1
ATOM 1432 O O . ASP A 1 198 ? 8.722 17.924 -16.920 1.00 98.12 198 ASP A O 1
ATOM 1436 N N . THR A 1 199 ? 10.935 17.813 -17.232 1.00 96.81 199 THR A N 1
ATOM 1437 C CA . THR A 1 199 ? 11.269 17.611 -15.816 1.00 96.81 199 THR A CA 1
ATOM 1438 C C . THR A 1 199 ? 11.011 18.847 -14.952 1.00 96.81 199 THR A C 1
ATOM 1440 O O . THR A 1 199 ? 10.769 18.709 -13.751 1.00 96.81 199 THR A O 1
ATOM 1443 N N . ALA A 1 200 ? 11.023 20.048 -15.539 1.00 97.88 200 ALA A N 1
ATOM 1444 C CA . ALA A 1 200 ? 10.758 21.290 -14.821 1.00 97.88 200 ALA A CA 1
ATOM 1445 C C . ALA A 1 200 ? 9.281 21.379 -14.417 1.00 97.88 200 ALA A C 1
ATOM 1447 O O . ALA A 1 200 ? 8.976 21.594 -13.241 1.00 97.88 200 ALA A O 1
ATOM 1448 N N . THR A 1 201 ? 8.369 21.129 -15.362 1.00 97.12 201 THR A N 1
ATOM 1449 C CA . THR A 1 201 ? 6.925 21.093 -15.087 1.00 97.12 201 THR A CA 1
ATOM 1450 C C . THR A 1 201 ? 6.574 19.965 -14.118 1.00 97.12 201 THR A C 1
ATOM 1452 O O . THR A 1 201 ? 5.814 20.180 -13.173 1.00 97.12 201 THR A O 1
ATOM 1455 N N . ALA A 1 202 ? 7.178 18.782 -14.285 1.00 96.50 202 ALA A N 1
ATOM 1456 C CA . ALA A 1 202 ? 6.969 17.657 -13.376 1.00 96.50 202 ALA A CA 1
ATOM 1457 C C . ALA A 1 202 ? 7.309 18.007 -11.920 1.00 96.50 202 ALA A C 1
ATOM 1459 O O . ALA A 1 202 ? 6.535 17.708 -11.012 1.00 96.50 202 ALA A O 1
ATOM 1460 N N . LYS A 1 203 ? 8.438 18.690 -11.692 1.00 97.31 203 LYS A N 1
ATOM 1461 C CA . LYS A 1 203 ? 8.846 19.132 -10.355 1.00 97.31 203 LYS A CA 1
ATOM 1462 C C . LYS A 1 203 ? 7.841 20.112 -9.739 1.00 97.31 203 LYS A C 1
ATOM 1464 O O . LYS A 1 203 ? 7.467 19.931 -8.584 1.00 97.31 203 LYS A O 1
ATOM 1469 N N . ILE A 1 204 ? 7.383 21.105 -10.503 1.00 97.94 204 ILE A N 1
ATOM 1470 C CA . ILE A 1 204 ? 6.414 22.112 -10.031 1.00 97.94 204 ILE A CA 1
ATOM 1471 C C . ILE A 1 204 ? 5.102 21.450 -9.591 1.00 97.94 204 ILE A C 1
ATOM 1473 O O . ILE A 1 204 ? 4.577 21.751 -8.518 1.00 97.94 204 ILE A O 1
ATOM 1477 N N . GLU A 1 205 ? 4.571 20.525 -10.392 1.00 97.81 205 GLU A N 1
ATOM 1478 C CA . GLU A 1 205 ? 3.325 19.832 -10.051 1.00 97.81 205 GLU A CA 1
ATOM 1479 C C . GLU A 1 205 ? 3.500 18.880 -8.853 1.00 97.81 205 GLU A C 1
ATOM 1481 O O . GLU A 1 205 ? 2.598 18.766 -8.021 1.00 97.81 205 GLU A O 1
ATOM 1486 N N . MET A 1 206 ? 4.674 18.264 -8.680 1.00 96.94 206 MET A N 1
ATOM 1487 C CA . MET A 1 206 ? 4.972 17.472 -7.479 1.00 96.94 206 MET A CA 1
ATOM 1488 C C . MET A 1 206 ? 5.066 18.331 -6.210 1.00 96.94 206 MET A C 1
ATOM 1490 O O . MET A 1 206 ? 4.499 17.957 -5.185 1.00 96.94 206 MET A O 1
ATOM 1494 N N . GLU A 1 207 ? 5.712 19.501 -6.262 1.00 97.94 207 GLU A N 1
ATOM 1495 C CA . GLU A 1 207 ? 5.759 20.449 -5.131 1.00 97.94 207 GLU A CA 1
ATOM 1496 C C . GLU A 1 207 ? 4.356 20.946 -4.750 1.00 97.94 207 GLU A C 1
ATOM 1498 O O . GLU A 1 207 ? 4.018 21.092 -3.572 1.00 97.94 207 GLU A O 1
ATOM 1503 N N . LYS A 1 208 ? 3.495 21.162 -5.748 1.00 98.00 208 LYS A N 1
ATOM 1504 C CA . LYS A 1 208 ? 2.086 21.499 -5.533 1.00 98.00 208 LYS A CA 1
ATOM 1505 C C . LYS A 1 208 ? 1.325 20.364 -4.845 1.00 98.00 208 LYS A C 1
ATOM 1507 O O . LYS A 1 208 ? 0.573 20.638 -3.910 1.00 98.00 208 LYS A O 1
ATOM 1512 N N . ALA A 1 209 ? 1.518 19.115 -5.276 1.00 97.06 209 ALA A N 1
ATOM 1513 C CA . ALA A 1 209 ? 0.906 17.950 -4.636 1.00 97.06 209 ALA A CA 1
ATOM 1514 C C . ALA A 1 209 ? 1.352 17.806 -3.170 1.00 97.06 209 ALA A C 1
ATOM 1516 O O . ALA A 1 209 ? 0.509 17.615 -2.294 1.00 97.06 209 ALA A O 1
ATOM 1517 N N . ASP A 1 210 ? 2.647 17.970 -2.891 1.00 96.44 210 ASP A N 1
ATOM 1518 C CA . ASP A 1 210 ? 3.210 17.911 -1.536 1.00 96.44 210 ASP A CA 1
ATOM 1519 C C . ASP A 1 210 ? 2.608 18.974 -0.605 1.00 96.44 210 ASP A C 1
ATOM 1521 O O . ASP A 1 210 ? 2.162 18.675 0.508 1.00 96.44 210 ASP A O 1
ATOM 1525 N N . LYS A 1 211 ? 2.489 20.215 -1.091 1.00 98.00 211 LYS A N 1
ATOM 1526 C CA . LYS A 1 211 ? 1.860 21.306 -0.338 1.00 98.00 211 LYS A CA 1
ATOM 1527 C C . LYS A 1 211 ? 0.400 21.004 0.013 1.00 98.00 211 LYS A C 1
ATOM 1529 O O . LYS A 1 211 ? -0.024 21.262 1.139 1.00 98.00 211 LYS A O 1
ATOM 1534 N N . LEU A 1 212 ? -0.368 20.460 -0.931 1.00 97.31 212 LEU A N 1
ATOM 1535 C CA . LEU A 1 212 ? -1.770 20.086 -0.710 1.00 97.31 212 LEU A CA 1
ATOM 1536 C C . LEU A 1 212 ? -1.887 18.951 0.316 1.00 97.31 212 LEU A C 1
ATOM 1538 O O . LEU A 1 212 ? -2.676 19.043 1.254 1.00 97.31 212 LEU A O 1
ATOM 1542 N N . LEU A 1 213 ? -1.049 17.918 0.212 1.00 96.12 213 LEU A N 1
ATOM 1543 C CA . LEU A 1 213 ? -1.023 16.824 1.188 1.00 96.12 213 LEU A CA 1
ATOM 1544 C C . LEU A 1 213 ? -0.595 17.299 2.585 1.00 96.12 213 LEU A C 1
ATOM 1546 O O . LEU A 1 213 ? -1.151 16.844 3.587 1.00 96.12 213 LEU A O 1
ATOM 1550 N N . SER A 1 214 ? 0.327 18.258 2.669 1.00 95.06 214 SER A N 1
ATOM 1551 C CA . SER A 1 214 ? 0.722 18.892 3.931 1.00 95.06 214 SER A CA 1
ATOM 1552 C C . SER A 1 214 ? -0.437 19.644 4.595 1.00 95.06 214 SER A C 1
ATOM 1554 O O . SER A 1 214 ? -0.614 19.555 5.814 1.00 95.06 214 SER A O 1
ATOM 1556 N N . ASN A 1 215 ? -1.272 20.336 3.811 1.00 94.56 215 ASN A N 1
ATOM 1557 C CA . ASN A 1 215 ? -2.482 20.989 4.320 1.00 94.56 215 ASN A CA 1
ATOM 1558 C C . ASN A 1 215 ? -3.484 19.970 4.871 1.00 94.56 215 ASN A C 1
ATOM 1560 O O . ASN A 1 215 ? -3.967 20.138 5.993 1.00 94.56 215 ASN A O 1
ATOM 1564 N N . VAL A 1 216 ? -3.729 18.883 4.133 1.00 94.56 216 VAL A N 1
ATOM 1565 C CA . VAL A 1 216 ? -4.607 17.784 4.568 1.00 94.56 216 VAL A CA 1
ATOM 1566 C C . VAL A 1 216 ? -4.104 17.184 5.875 1.00 94.56 216 VAL A C 1
ATOM 1568 O O . VAL A 1 216 ? -4.874 17.031 6.823 1.00 94.56 216 VAL A O 1
ATOM 1571 N N . HIS A 1 217 ? -2.804 16.893 5.969 1.00 91.62 217 HIS A N 1
ATOM 1572 C CA . HIS A 1 217 ? -2.200 16.344 7.181 1.00 91.62 217 HIS A CA 1
ATOM 1573 C C . HIS A 1 217 ? -2.377 17.285 8.377 1.00 91.62 217 HIS A C 1
ATOM 1575 O O . HIS A 1 217 ? -2.755 16.847 9.466 1.00 91.62 217 HIS A O 1
ATOM 1581 N N . LYS A 1 218 ? -2.156 18.591 8.181 1.00 92.56 218 LYS A N 1
ATOM 1582 C CA . LYS A 1 218 ? -2.388 19.607 9.212 1.00 92.56 218 LYS A CA 1
ATOM 1583 C C . LYS A 1 218 ? -3.856 19.636 9.649 1.00 92.56 218 LYS A C 1
ATOM 1585 O O . LYS A 1 218 ? -4.123 19.562 10.847 1.00 92.56 218 LYS A O 1
ATOM 1590 N N . GLY A 1 219 ? -4.796 19.676 8.704 1.00 91.38 219 GLY A N 1
ATOM 1591 C CA . GLY A 1 219 ? -6.232 19.684 8.993 1.00 91.38 219 GLY A CA 1
ATOM 1592 C C . GLY A 1 219 ? -6.692 18.419 9.721 1.00 91.38 219 GLY A C 1
ATOM 1593 O O . GLY A 1 219 ? -7.437 18.493 10.699 1.00 91.38 219 GLY A O 1
ATOM 1594 N N . MET A 1 220 ? -6.200 17.248 9.304 1.00 89.56 220 MET A N 1
ATOM 1595 C CA . MET A 1 220 ? -6.437 15.985 10.005 1.00 89.56 220 MET A CA 1
ATOM 1596 C C . MET A 1 220 ? -5.884 16.029 11.428 1.00 89.56 220 MET A C 1
ATOM 1598 O O . MET A 1 220 ? -6.614 15.705 12.360 1.00 89.56 220 MET A O 1
ATOM 1602 N N . LYS A 1 221 ? -4.641 16.483 11.624 1.00 88.06 221 LYS A N 1
ATOM 1603 C CA . LYS A 1 221 ? -4.021 16.597 12.951 1.00 88.06 221 LYS A CA 1
ATOM 1604 C C . LYS A 1 221 ? -4.829 17.503 13.881 1.00 88.06 221 LYS A C 1
ATOM 1606 O O . LYS A 1 221 ? -5.114 17.110 15.009 1.00 88.06 221 LYS A O 1
ATOM 1611 N N . GLU A 1 222 ? -5.240 18.677 13.413 1.00 89.19 222 GLU A N 1
ATOM 1612 C CA . GLU A 1 222 ? -6.065 19.612 14.189 1.00 89.19 222 GLU A CA 1
ATOM 1613 C C . GLU A 1 222 ? -7.437 19.021 14.551 1.00 89.19 222 GLU A C 1
ATOM 1615 O O . GLU A 1 222 ? -7.920 19.208 15.669 1.00 89.19 222 GLU A O 1
ATOM 1620 N N . ASN A 1 223 ? -8.064 18.270 13.643 1.00 87.00 223 ASN A N 1
ATOM 1621 C CA . ASN A 1 223 ? -9.328 17.587 13.927 1.00 87.00 223 ASN A CA 1
ATOM 1622 C C . ASN A 1 223 ? -9.152 16.416 14.895 1.00 87.00 223 ASN A C 1
ATOM 1624 O O . ASN A 1 223 ? -9.951 16.252 15.815 1.00 87.00 223 ASN A O 1
ATOM 1628 N N . MET A 1 224 ? -8.083 15.636 14.745 1.00 85.25 224 MET A N 1
ATOM 1629 C CA . MET A 1 224 ? -7.749 14.534 15.647 1.00 85.25 224 MET A CA 1
ATOM 1630 C C . MET A 1 224 ? -7.501 15.025 17.075 1.00 85.25 224 MET A C 1
ATOM 1632 O O . MET A 1 224 ? -7.920 14.380 18.035 1.00 85.25 224 MET A O 1
ATOM 1636 N N . GLN A 1 225 ? -6.879 16.195 17.237 1.00 85.88 225 GLN A N 1
ATOM 1637 C CA . GLN A 1 225 ? -6.696 16.823 18.548 1.00 85.88 225 GLN A CA 1
ATOM 1638 C C . GLN A 1 225 ? -8.028 17.125 19.238 1.00 85.88 225 GLN A C 1
ATOM 1640 O O . GLN A 1 225 ? -8.126 16.947 20.449 1.00 85.88 225 GLN A O 1
ATOM 1645 N N . LYS A 1 226 ? -9.060 17.492 18.473 1.00 86.31 226 LYS A N 1
ATOM 1646 C CA . LYS A 1 226 ? -10.405 17.797 18.983 1.00 86.31 226 LYS A CA 1
ATOM 1647 C C . LYS A 1 226 ? -11.258 16.556 19.248 1.00 86.31 226 LYS A C 1
ATOM 1649 O O . LYS A 1 226 ? -12.313 16.680 19.862 1.00 86.31 226 LYS A O 1
ATOM 1654 N N . MET A 1 227 ? -10.842 15.374 18.787 1.00 86.62 227 MET A N 1
ATOM 1655 C CA . MET A 1 227 ? -11.600 14.155 19.048 1.00 86.62 227 MET A CA 1
ATOM 1656 C C . MET A 1 227 ? -11.531 13.772 20.533 1.00 86.62 227 MET A C 1
ATOM 1658 O O . MET A 1 227 ? -10.449 13.856 21.136 1.00 86.62 227 MET A O 1
ATOM 1662 N N . PRO A 1 228 ? -12.653 13.310 21.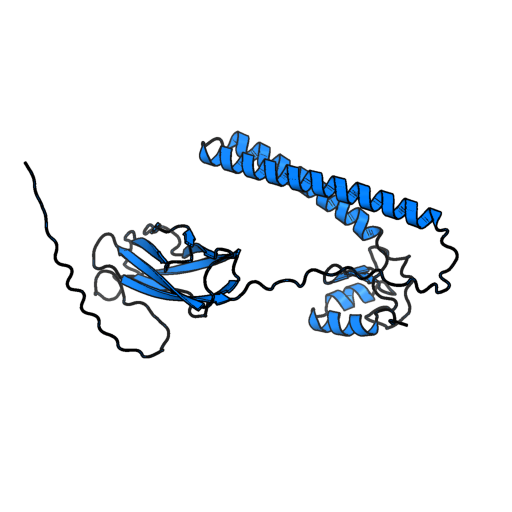112 1.00 92.00 228 PRO A N 1
ATOM 1663 C CA . PRO A 1 228 ? -12.654 12.735 22.444 1.00 92.00 228 PRO A CA 1
ATOM 1664 C C . PRO A 1 228 ? -11.912 11.396 22.455 1.00 92.00 228 PRO A C 1
ATOM 1666 O O . PRO A 1 228 ? -11.771 10.725 21.426 1.00 92.00 228 PRO A O 1
ATOM 1669 N N . CYS A 1 229 ? -11.464 10.973 23.631 1.00 94.06 229 CYS A N 1
ATOM 1670 C CA . CYS A 1 229 ? -10.883 9.649 23.796 1.00 94.06 229 CYS A CA 1
ATOM 1671 C C . CYS A 1 229 ? -11.947 8.569 23.567 1.00 94.06 229 CYS A C 1
ATOM 1673 O O . CYS A 1 229 ? -13.104 8.673 23.999 1.00 94.06 229 CYS A O 1
ATOM 1675 N N . SER A 1 230 ? -11.542 7.516 22.863 1.00 95.06 230 SER A N 1
ATOM 1676 C CA . SER A 1 230 ? -12.415 6.391 22.510 1.00 95.06 230 SER A CA 1
ATOM 1677 C C . SER A 1 230 ? -12.710 5.502 23.722 1.00 95.06 230 SER A C 1
ATOM 1679 O O . SER A 1 230 ? -13.814 4.982 23.855 1.00 95.06 230 SER A O 1
ATOM 1681 N N . ASN A 1 231 ? -11.745 5.381 24.632 1.00 96.44 231 ASN A N 1
ATOM 1682 C CA . ASN A 1 231 ? -11.831 4.625 25.876 1.00 96.44 231 ASN A CA 1
ATOM 1683 C C . ASN A 1 231 ? -12.386 5.469 27.036 1.00 96.44 231 ASN A C 1
ATOM 1685 O O . ASN A 1 231 ? -12.247 6.689 27.053 1.00 96.44 231 ASN A O 1
ATOM 1689 N N . ALA A 1 232 ? -13.001 4.807 28.017 1.00 96.06 232 ALA A N 1
ATOM 1690 C CA . ALA A 1 232 ? -13.507 5.428 29.247 1.00 96.06 232 ALA A CA 1
ATOM 1691 C C . ALA A 1 232 ? -12.553 5.246 30.444 1.00 96.06 232 ALA A C 1
ATOM 1693 O O . ALA A 1 232 ? -12.610 6.004 31.413 1.00 96.06 232 ALA A O 1
ATOM 1694 N N . LYS A 1 233 ? -11.665 4.248 30.377 1.00 97.62 233 LYS A N 1
ATOM 1695 C CA . LYS A 1 233 ? -10.636 3.958 31.384 1.00 97.62 233 LYS A CA 1
ATOM 1696 C C . LYS A 1 233 ? -9.256 3.951 30.744 1.00 97.62 233 LYS A C 1
ATOM 1698 O O . LYS A 1 233 ? -9.122 3.593 29.583 1.00 97.62 233 LYS A O 1
ATOM 1703 N N . CYS A 1 234 ? -8.216 4.296 31.487 1.00 97.81 234 CYS A N 1
ATOM 1704 C CA . CYS A 1 234 ? -6.834 4.131 31.068 1.00 97.81 234 CYS A CA 1
ATOM 1705 C C . CYS A 1 234 ? -6.553 2.639 30.819 1.00 97.81 234 CYS A C 1
ATOM 1707 O O . CYS A 1 234 ? -6.749 1.841 31.734 1.00 97.81 234 CYS A O 1
ATOM 1709 N N . PRO A 1 235 ? -6.058 2.238 29.640 1.00 98.00 235 PRO A N 1
ATOM 1710 C CA . PRO A 1 235 ? -5.814 0.827 29.346 1.00 98.00 235 PRO A CA 1
ATOM 1711 C C . PRO A 1 235 ? -4.632 0.239 30.132 1.00 98.00 235 PRO A C 1
ATOM 1713 O O . PRO A 1 235 ? -4.527 -0.974 30.252 1.00 98.00 235 PRO A O 1
ATOM 1716 N N . ILE A 1 236 ? -3.747 1.073 30.690 1.00 98.12 236 ILE A N 1
ATOM 1717 C CA . ILE A 1 236 ? -2.594 0.615 31.480 1.00 98.12 236 ILE A CA 1
ATOM 1718 C C . ILE A 1 236 ? -2.978 0.377 32.945 1.00 98.12 236 ILE A C 1
ATOM 1720 O O . ILE A 1 236 ? -2.724 -0.701 33.475 1.00 98.12 236 ILE A O 1
ATOM 1724 N N . GLU A 1 237 ? -3.612 1.364 33.588 1.00 97.50 237 GLU A N 1
ATOM 1725 C CA . GLU A 1 237 ? -3.922 1.334 35.029 1.00 97.50 237 GLU A CA 1
ATOM 1726 C C . GLU A 1 237 ? -5.402 1.060 35.357 1.00 97.50 237 GLU A C 1
ATOM 1728 O O . GLU A 1 237 ? -5.751 0.896 36.522 1.00 97.50 237 GLU A O 1
ATOM 1733 N N . GLY A 1 238 ? -6.306 1.067 34.373 1.00 97.06 238 GLY A N 1
ATOM 1734 C CA . GLY A 1 238 ? -7.748 0.852 34.570 1.00 97.06 238 GLY A CA 1
ATOM 1735 C C . GLY A 1 238 ? -8.518 2.029 35.190 1.00 97.06 238 GLY 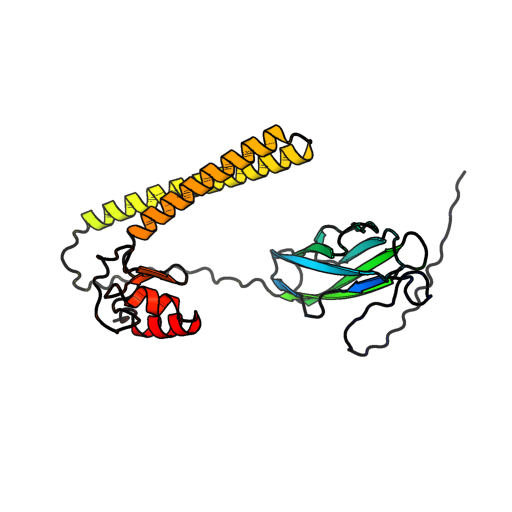A C 1
ATOM 1736 O O . GLY A 1 238 ? -9.736 1.945 35.355 1.00 97.06 238 GLY A O 1
ATOM 1737 N N . LYS A 1 239 ? -7.844 3.137 35.524 1.00 97.19 239 LYS A N 1
ATOM 1738 C CA . LYS A 1 239 ? -8.460 4.344 36.110 1.00 97.19 239 LYS A CA 1
ATOM 1739 C C . LYS A 1 239 ? -9.371 5.060 35.116 1.00 97.19 239 LYS A C 1
ATOM 1741 O O . LYS A 1 239 ? -9.048 5.121 33.937 1.00 97.19 239 LYS A O 1
ATOM 1746 N N . LEU A 1 240 ? -10.468 5.650 35.588 1.00 96.19 240 LEU A N 1
ATOM 1747 C CA . LEU A 1 240 ? -11.336 6.490 34.756 1.00 96.19 240 LEU A CA 1
ATOM 1748 C C . LEU A 1 240 ? -10.564 7.680 34.169 1.00 96.19 240 LEU A C 1
ATOM 1750 O O . LEU A 1 240 ? -9.708 8.256 34.840 1.00 96.19 240 LEU A O 1
ATOM 1754 N N . ILE A 1 241 ? -10.890 8.040 32.929 1.00 95.75 241 ILE A N 1
ATOM 1755 C CA . ILE A 1 241 ? -10.369 9.235 32.258 1.00 95.75 241 ILE A CA 1
ATOM 1756 C C . ILE A 1 241 ? -11.520 10.152 31.848 1.00 95.75 241 ILE A C 1
ATOM 1758 O O . ILE A 1 241 ? -12.620 9.684 31.543 1.00 95.75 241 ILE A O 1
ATOM 1762 N N . ASP A 1 242 ? -11.265 11.459 31.816 1.00 92.81 242 ASP A N 1
ATOM 1763 C CA . ASP A 1 242 ? -12.186 12.387 31.170 1.00 92.81 242 ASP A CA 1
ATOM 1764 C C . ASP A 1 242 ? -11.998 12.288 29.653 1.00 92.81 242 ASP A C 1
ATOM 1766 O O . ASP A 1 242 ? -10.939 12.591 29.108 1.00 92.81 242 ASP A O 1
ATOM 1770 N N . ARG A 1 243 ? -13.043 11.842 28.957 1.00 91.62 243 ARG A N 1
ATOM 1771 C CA . ARG A 1 243 ? -13.018 11.649 27.502 1.00 91.62 243 ARG A CA 1
ATOM 1772 C C . ARG A 1 243 ? -12.938 12.961 26.731 1.00 91.62 243 ARG A C 1
ATOM 1774 O O . ARG A 1 243 ? -12.643 12.918 25.539 1.00 91.62 243 ARG A O 1
ATOM 1781 N N . MET A 1 244 ? -13.225 14.089 27.375 1.00 87.62 244 MET A N 1
ATOM 1782 C CA . MET A 1 244 ? -13.126 15.414 26.769 1.00 87.62 244 MET A CA 1
ATOM 1783 C C . MET A 1 244 ? -11.760 16.064 27.018 1.00 87.62 244 MET A C 1
ATOM 1785 O O . MET A 1 244 ? -11.344 16.895 26.214 1.00 87.62 244 MET A O 1
ATOM 1789 N N . ASP A 1 245 ? -11.033 15.648 28.060 1.00 86.44 245 ASP A N 1
ATOM 1790 C CA . ASP A 1 245 ? -9.697 16.160 28.389 1.00 86.44 245 ASP A CA 1
ATOM 1791 C C . ASP A 1 245 ? -8.592 15.225 27.878 1.00 86.44 245 ASP A C 1
ATOM 1793 O O . ASP A 1 245 ? -7.881 14.537 28.610 1.00 86.44 245 ASP A O 1
ATOM 1797 N N . CYS A 1 246 ? -8.490 15.164 26.554 1.00 84.38 246 CYS A N 1
ATOM 1798 C CA . CYS A 1 246 ? -7.588 14.266 25.845 1.00 84.38 246 CYS A CA 1
ATOM 1799 C C . CYS A 1 246 ? -6.408 15.043 25.268 1.00 84.38 246 CYS A C 1
ATOM 1801 O O . CYS A 1 246 ? -6.288 15.189 24.043 1.00 84.38 246 CYS A O 1
ATOM 1803 N N . SER A 1 247 ? -5.560 15.562 26.161 1.00 90.38 247 SER A N 1
ATOM 1804 C CA . SER A 1 247 ? -4.341 16.281 25.793 1.00 90.38 247 SER A CA 1
ATOM 1805 C C . SER A 1 247 ? -3.390 15.395 24.974 1.00 90.38 247 SER A C 1
ATOM 1807 O O . SER A 1 247 ? -3.385 14.165 25.081 1.00 90.38 247 SER A O 1
ATOM 1809 N N . ASN A 1 248 ? -2.565 16.010 24.125 1.00 89.25 248 ASN A N 1
ATOM 1810 C CA . ASN A 1 248 ? -1.641 15.270 23.252 1.00 89.25 248 ASN A CA 1
ATOM 1811 C C . ASN A 1 248 ? -0.577 14.485 24.033 1.00 89.25 248 ASN A C 1
ATOM 1813 O O . ASN A 1 248 ? -0.061 13.484 23.546 1.00 89.25 248 ASN A O 1
ATOM 1817 N N . GLU A 1 249 ? -0.254 14.931 25.244 1.00 93.75 249 GLU A N 1
ATOM 1818 C CA . GLU A 1 249 ? 0.737 14.286 26.106 1.00 93.75 249 GLU A CA 1
ATOM 1819 C C . GLU A 1 249 ? 0.199 12.980 26.698 1.00 93.75 249 GLU A C 1
ATOM 1821 O O . GLU A 1 249 ? 0.944 12.013 26.854 1.00 93.75 249 GLU A O 1
ATOM 1826 N N . LEU A 1 250 ? -1.111 12.930 26.957 1.00 96.31 250 LEU A N 1
ATOM 1827 C CA . LEU A 1 250 ? -1.813 11.803 27.568 1.00 96.31 250 LEU A CA 1
ATOM 1828 C C . LEU A 1 250 ? -2.625 10.994 26.560 1.00 96.31 250 LEU A C 1
ATOM 1830 O O . LEU A 1 250 ? -3.565 10.300 26.947 1.00 96.31 250 LEU A O 1
ATOM 1834 N N . THR A 1 251 ? -2.297 11.071 25.269 1.00 96.06 251 THR A N 1
ATOM 1835 C CA . THR A 1 251 ? -3.010 10.318 24.235 1.00 96.06 251 THR A CA 1
ATOM 1836 C C . THR A 1 251 ? -2.080 9.656 23.225 1.00 96.06 251 THR A C 1
ATOM 1838 O O . THR A 1 251 ? -0.935 10.067 23.017 1.00 96.06 251 THR A O 1
ATOM 1841 N N . ARG A 1 252 ? -2.570 8.581 22.602 1.00 96.25 252 ARG A N 1
ATOM 1842 C CA . ARG A 1 252 ? -1.924 7.872 21.489 1.00 96.25 252 ARG A CA 1
ATOM 1843 C C . ARG A 1 252 ? -2.961 7.483 20.449 1.00 96.25 252 ARG A C 1
ATOM 1845 O O . ARG A 1 252 ? -4.131 7.292 20.772 1.00 96.25 252 ARG A O 1
ATOM 1852 N N . MET A 1 253 ? -2.520 7.344 19.204 1.00 93.94 253 MET A N 1
ATOM 1853 C CA . MET A 1 253 ? -3.348 6.776 18.146 1.00 93.94 253 MET A CA 1
ATOM 1854 C C . MET A 1 253 ? -3.101 5.274 18.059 1.00 93.94 253 MET A C 1
ATOM 1856 O O . MET A 1 253 ? -1.956 4.844 17.949 1.00 93.94 253 MET A O 1
ATOM 1860 N N . HIS A 1 254 ? -4.170 4.483 18.074 1.00 96.00 254 HIS A N 1
ATOM 1861 C CA . HIS A 1 254 ? -4.117 3.038 17.849 1.00 96.00 254 HIS A CA 1
ATOM 1862 C C . HIS A 1 254 ? -5.253 2.640 16.914 1.00 96.00 254 HIS A C 1
ATOM 1864 O O . HIS A 1 254 ? -6.417 2.862 17.237 1.00 96.00 254 HIS A O 1
ATOM 1870 N N . LYS A 1 255 ? -4.929 2.108 15.728 1.00 93.06 255 LYS A N 1
ATOM 1871 C CA . LYS A 1 255 ? -5.915 1.703 14.700 1.00 93.06 255 LYS A CA 1
ATOM 1872 C C . LYS A 1 255 ? -6.970 2.778 14.384 1.00 93.06 255 LYS A C 1
ATOM 1874 O O . LYS A 1 255 ? -8.158 2.498 14.278 1.00 93.06 255 LYS A O 1
ATOM 1879 N N . GLY A 1 256 ? -6.532 4.033 14.274 1.00 89.31 256 GLY A N 1
ATOM 1880 C CA . GLY A 1 256 ? -7.413 5.174 13.994 1.00 89.31 256 GLY A CA 1
ATOM 1881 C C . GLY A 1 256 ? -8.225 5.681 15.194 1.00 89.31 256 GLY A C 1
ATOM 1882 O O . GLY A 1 256 ? -8.906 6.693 15.068 1.00 89.31 256 GLY A O 1
ATOM 1883 N N . MET A 1 257 ? -8.118 5.047 16.364 1.00 93.00 257 MET A N 1
ATOM 1884 C CA . MET A 1 257 ? -8.758 5.498 17.601 1.00 93.00 257 MET A CA 1
ATOM 1885 C C . MET A 1 257 ? -7.801 6.347 18.435 1.00 93.00 257 MET A C 1
ATOM 1887 O O . MET A 1 257 ? -6.615 6.029 18.549 1.00 93.00 257 MET A O 1
ATOM 1891 N N . LYS A 1 258 ? -8.328 7.409 19.054 1.00 95.12 258 LYS A N 1
ATOM 1892 C CA . LYS A 1 258 ? -7.596 8.220 20.033 1.00 95.12 258 LYS A CA 1
ATOM 1893 C C . LYS A 1 258 ? -7.749 7.588 21.414 1.00 95.12 258 LYS A C 1
ATOM 1895 O O . LYS A 1 258 ? -8.838 7.600 21.989 1.00 95.12 258 LYS A O 1
ATOM 1900 N N . VAL A 1 259 ? -6.665 7.020 21.924 1.00 97.19 259 VAL A N 1
ATOM 1901 C CA . VAL A 1 259 ? -6.588 6.354 23.226 1.00 97.19 259 VAL A CA 1
ATOM 1902 C C . VAL A 1 259 ? -6.086 7.349 24.260 1.00 97.19 259 VAL A C 1
ATOM 1904 O O . VAL A 1 259 ? -5.025 7.936 24.062 1.00 97.19 259 VAL A O 1
ATOM 1907 N N . GLY A 1 260 ? -6.838 7.545 25.339 1.00 97.00 260 GLY A N 1
ATOM 1908 C CA . GLY A 1 260 ? -6.459 8.390 26.470 1.00 97.00 260 GLY A CA 1
ATOM 1909 C C . GLY A 1 260 ? -5.840 7.616 27.623 1.00 97.00 260 GLY A C 1
ATOM 1910 O O . GLY A 1 260 ? -6.169 6.451 27.860 1.00 97.00 260 GLY A O 1
ATOM 1911 N N . PHE A 1 261 ? -4.986 8.294 28.380 1.00 97.75 261 PHE A N 1
ATOM 1912 C CA . PHE A 1 261 ? -4.288 7.755 29.541 1.00 97.75 261 PHE A CA 1
ATOM 1913 C C . PHE A 1 261 ? -4.504 8.639 30.771 1.00 97.75 261 PHE A C 1
ATOM 1915 O O . PHE A 1 261 ? -4.686 9.846 30.658 1.00 97.75 261 PHE A O 1
ATOM 1922 N N . CYS A 1 262 ? -4.464 8.043 31.964 1.00 97.31 262 CYS A N 1
ATOM 1923 C CA . CYS A 1 262 ? -4.723 8.767 33.213 1.00 97.31 262 CYS A CA 1
ATOM 1924 C C . CYS A 1 262 ? -3.512 9.537 33.770 1.00 97.31 262 CYS A C 1
ATOM 1926 O O . CYS A 1 262 ? -3.685 10.341 34.681 1.00 97.31 262 CYS A O 1
ATOM 1928 N N . CYS A 1 263 ? -2.288 9.269 33.300 1.00 96.56 263 CYS A N 1
ATOM 1929 C CA . CYS A 1 263 ? -1.068 9.920 33.788 1.00 96.56 263 CYS A CA 1
ATOM 1930 C C . CYS A 1 263 ? 0.065 9.873 32.746 1.00 96.56 263 CYS A C 1
ATOM 1932 O O . CYS A 1 263 ? 0.031 9.060 31.821 1.00 96.56 263 CYS A O 1
ATOM 1934 N N . ALA A 1 264 ? 1.098 10.705 32.920 1.00 96.75 264 ALA A N 1
ATOM 1935 C CA . ALA A 1 264 ? 2.219 10.837 31.979 1.00 96.75 264 ALA A CA 1
ATOM 1936 C C . ALA A 1 264 ? 3.109 9.581 31.853 1.00 96.75 264 ALA A C 1
ATOM 1938 O O . ALA A 1 264 ? 3.827 9.436 30.867 1.00 96.75 264 ALA A O 1
ATOM 1939 N N . ALA A 1 265 ? 3.053 8.654 32.817 1.00 97.69 265 ALA A N 1
ATOM 1940 C CA . ALA A 1 265 ? 3.810 7.398 32.775 1.00 97.69 265 ALA A CA 1
ATOM 1941 C C . ALA A 1 265 ? 3.146 6.313 31.905 1.00 97.69 265 ALA A C 1
ATOM 1943 O O . ALA A 1 265 ? 3.812 5.387 31.441 1.00 97.69 265 ALA A O 1
ATOM 1944 N N . CYS A 1 266 ? 1.837 6.422 31.659 1.00 97.81 266 CYS A N 1
ATOM 1945 C CA . CYS A 1 266 ? 1.078 5.423 30.911 1.00 97.81 266 CYS A CA 1
ATOM 1946 C C . CYS A 1 266 ? 1.386 5.398 29.399 1.00 97.81 266 CYS A C 1
ATOM 1948 O O . CYS A 1 266 ? 1.516 4.296 28.869 1.00 97.81 266 CYS A O 1
ATOM 1950 N N . PRO A 1 267 ? 1.536 6.533 28.681 1.00 97.62 267 PRO A N 1
ATOM 1951 C CA . PRO A 1 267 ? 1.869 6.497 27.259 1.00 97.62 267 PRO A CA 1
ATOM 1952 C C . PRO A 1 267 ? 3.208 5.799 26.945 1.00 97.62 267 PRO A C 1
ATOM 1954 O O . PRO A 1 267 ? 3.204 4.927 26.083 1.00 97.62 267 PRO A O 1
ATOM 1957 N N . PRO A 1 268 ? 4.328 6.052 27.658 1.00 97.88 268 PRO A N 1
ATOM 1958 C CA . PRO A 1 268 ? 5.558 5.280 27.450 1.00 97.88 268 PRO A CA 1
ATOM 1959 C C . PRO A 1 268 ? 5.390 3.776 27.714 1.00 97.88 268 PRO A C 1
ATOM 1961 O O . PRO A 1 268 ? 5.929 2.954 26.977 1.00 97.88 268 PRO A O 1
ATOM 1964 N N . ALA A 1 269 ? 4.617 3.395 28.739 1.00 98.06 269 ALA A N 1
ATOM 1965 C CA . ALA A 1 269 ? 4.313 1.988 29.008 1.00 98.06 269 ALA A CA 1
ATOM 1966 C C . ALA A 1 269 ? 3.492 1.354 27.872 1.00 98.06 269 ALA A C 1
ATOM 1968 O O . ALA A 1 269 ? 3.755 0.220 27.481 1.00 98.06 269 ALA A O 1
ATOM 1969 N N . TRP A 1 270 ? 2.533 2.100 27.322 1.00 97.88 270 TRP A N 1
ATOM 1970 C CA . TRP A 1 270 ? 1.738 1.705 26.162 1.00 97.88 270 TRP A CA 1
ATOM 1971 C C . TRP A 1 270 ? 2.578 1.546 24.894 1.00 97.88 270 TRP A C 1
ATOM 1973 O O . TRP A 1 270 ? 2.380 0.592 24.142 1.00 97.88 270 TRP A O 1
ATOM 1983 N N . ASP A 1 271 ? 3.527 2.451 24.660 1.00 97.56 271 ASP A N 1
ATOM 1984 C CA . ASP A 1 271 ? 4.392 2.437 23.478 1.00 97.56 271 ASP A CA 1
ATOM 1985 C C . ASP A 1 271 ? 5.297 1.183 23.442 1.00 97.56 271 ASP A C 1
ATOM 1987 O O . ASP A 1 271 ? 5.629 0.705 22.359 1.00 97.56 271 ASP A O 1
ATOM 1991 N N . ASN A 1 272 ? 5.593 0.583 24.605 1.00 97.81 272 ASN A N 1
ATOM 1992 C CA . ASN A 1 272 ? 6.343 -0.676 24.738 1.00 97.81 272 ASN A CA 1
ATOM 1993 C C . ASN A 1 272 ? 5.506 -1.951 24.507 1.00 97.81 272 ASN A C 1
ATOM 1995 O O . ASN A 1 272 ? 6.057 -3.054 24.515 1.00 97.81 272 ASN A O 1
ATOM 1999 N N . LEU A 1 273 ? 4.186 -1.836 24.334 1.00 97.25 273 LEU A N 1
ATOM 2000 C CA . LEU A 1 273 ? 3.311 -2.979 24.069 1.00 97.25 273 LEU A CA 1
ATOM 2001 C C . LEU A 1 273 ? 3.282 -3.332 22.578 1.00 97.25 273 LEU A C 1
ATOM 2003 O O . LEU A 1 273 ? 3.279 -2.459 21.705 1.00 97.25 273 LEU A O 1
ATOM 2007 N N . THR A 1 274 ? 3.159 -4.626 22.289 1.00 97.56 274 THR A N 1
ATOM 2008 C CA . THR A 1 274 ? 2.806 -5.114 20.947 1.00 97.56 274 THR A CA 1
ATOM 2009 C C . THR A 1 274 ? 1.368 -4.734 20.588 1.00 97.56 274 THR A C 1
ATOM 2011 O O . THR A 1 274 ? 0.537 -4.506 21.469 1.00 97.56 274 THR A O 1
ATOM 2014 N N . ASP A 1 275 ? 1.035 -4.715 19.297 1.00 95.88 275 ASP A N 1
ATOM 2015 C CA . ASP A 1 275 ? -0.319 -4.360 18.854 1.00 95.88 275 ASP A CA 1
ATOM 2016 C C . ASP A 1 275 ? -1.402 -5.296 19.413 1.00 95.88 275 ASP A C 1
ATOM 2018 O O . ASP A 1 275 ? -2.469 -4.818 19.791 1.00 95.88 275 ASP A O 1
ATOM 2022 N N . GLY A 1 276 ? -1.112 -6.595 19.562 1.00 96.50 276 GLY A N 1
ATOM 2023 C CA . GLY A 1 276 ? -2.034 -7.544 20.197 1.00 96.50 276 GLY A CA 1
ATOM 2024 C C . GLY A 1 276 ? -2.276 -7.231 21.677 1.00 96.50 276 GLY A C 1
ATOM 2025 O O . GLY A 1 276 ? -3.416 -7.179 22.124 1.00 96.50 276 GLY A O 1
ATOM 2026 N N . GLN A 1 277 ? -1.218 -6.905 22.428 1.00 97.62 277 GLN A N 1
ATOM 2027 C CA . GLN A 1 277 ? -1.357 -6.486 23.829 1.00 97.62 277 GLN A CA 1
ATOM 2028 C C . GLN A 1 277 ? -2.131 -5.168 23.964 1.00 97.62 277 GLN A C 1
ATOM 2030 O O . GLN A 1 277 ? -2.898 -5.001 24.911 1.00 97.62 277 GLN A O 1
ATOM 2035 N N . LYS A 1 278 ? -1.941 -4.230 23.028 1.00 98.12 278 LYS A N 1
ATOM 2036 C CA . LYS A 1 278 ? -2.713 -2.980 22.968 1.00 98.12 278 LYS A CA 1
ATOM 2037 C C . LYS A 1 278 ? -4.195 -3.256 22.735 1.00 98.12 278 LYS A C 1
ATOM 2039 O O . LYS A 1 278 ? -5.028 -2.668 23.421 1.00 98.12 278 LYS A O 1
ATOM 2044 N N . ASP A 1 279 ? -4.523 -4.153 21.809 1.00 96.38 279 ASP A N 1
ATOM 2045 C CA . ASP A 1 279 ? -5.907 -4.550 21.530 1.00 96.38 279 ASP A CA 1
ATOM 2046 C C . ASP A 1 279 ? -6.585 -5.152 22.769 1.00 96.38 279 ASP A C 1
ATOM 2048 O O . ASP A 1 279 ? -7.683 -4.726 23.136 1.00 96.38 279 ASP A O 1
ATOM 2052 N N . ASP A 1 280 ? -5.908 -6.080 23.451 1.00 96.75 280 ASP A N 1
ATOM 2053 C CA . ASP A 1 280 ? -6.420 -6.721 24.666 1.00 96.75 280 ASP A CA 1
ATOM 2054 C C . ASP A 1 280 ? -6.661 -5.696 25.780 1.00 96.75 280 ASP A C 1
ATOM 2056 O O . ASP A 1 280 ? -7.736 -5.651 26.378 1.00 96.75 280 ASP A O 1
ATOM 2060 N N . LYS A 1 281 ? -5.692 -4.803 26.015 1.00 97.31 281 LYS A N 1
ATOM 2061 C CA . LYS A 1 281 ? -5.793 -3.744 27.032 1.00 97.31 281 LYS A CA 1
ATOM 2062 C C . LYS A 1 281 ? -6.892 -2.730 26.719 1.00 97.31 281 LYS A C 1
ATOM 2064 O O . LYS A 1 281 ? -7.523 -2.202 27.633 1.00 97.31 281 LYS A O 1
ATOM 2069 N N . LEU A 1 282 ? -7.128 -2.439 25.441 1.00 96.75 282 LEU A N 1
ATOM 2070 C CA . LEU A 1 282 ? -8.207 -1.545 25.033 1.00 96.75 282 LEU A CA 1
ATOM 2071 C C . LEU A 1 282 ? -9.579 -2.159 25.250 1.00 96.75 282 LEU A C 1
ATOM 2073 O O . LEU A 1 282 ? -10.487 -1.434 25.643 1.00 96.75 282 LEU A O 1
ATOM 2077 N N . LYS A 1 283 ? -9.736 -3.465 25.030 1.00 95.88 283 LYS A N 1
ATOM 2078 C CA . LYS A 1 283 ? -11.024 -4.152 25.170 1.00 95.88 283 LYS A CA 1
ATOM 2079 C C . LYS A 1 283 ? -11.666 -3.912 26.540 1.00 95.88 283 LYS A C 1
ATOM 2081 O O . LYS A 1 283 ? -12.857 -3.620 26.597 1.00 95.88 283 LYS A O 1
ATOM 2086 N N . ASP A 1 284 ? -10.867 -3.934 27.604 1.00 93.56 284 ASP A N 1
ATOM 2087 C CA . ASP A 1 284 ? -11.320 -3.698 28.985 1.00 93.56 284 ASP A CA 1
ATOM 2088 C C . ASP A 1 284 ? -11.503 -2.206 29.326 1.00 93.56 284 ASP A C 1
ATOM 2090 O O . ASP A 1 284 ? -12.152 -1.839 30.311 1.00 93.56 284 ASP A O 1
ATOM 2094 N N . ALA A 1 285 ? -10.903 -1.332 28.518 1.00 96.38 285 ALA A N 1
ATOM 2095 C CA . ALA A 1 285 ? -10.889 0.114 28.697 1.00 96.38 285 ALA A CA 1
ATOM 2096 C C . ALA A 1 285 ? -12.032 0.837 27.964 1.00 96.38 285 ALA A C 1
ATOM 2098 O O . ALA A 1 285 ? -12.297 2.018 28.234 1.00 96.38 285 ALA A O 1
ATOM 2099 N N . MET A 1 286 ? -12.690 0.154 27.025 1.00 94.62 286 MET A N 1
ATOM 2100 C CA . MET A 1 286 ? -13.818 0.696 26.273 1.00 94.62 286 MET A CA 1
ATOM 2101 C C . MET A 1 286 ? -15.022 0.960 27.191 1.00 94.62 286 MET A C 1
ATOM 2103 O O . MET A 1 286 ? -15.212 0.255 28.184 1.00 94.62 286 MET A O 1
ATOM 2107 N N . PRO A 1 287 ? -15.844 1.983 26.889 1.00 89.62 287 PRO A N 1
ATOM 2108 C CA . PRO A 1 287 ? -17.119 2.165 27.577 1.00 89.62 287 PRO A CA 1
ATOM 2109 C C . PRO A 1 287 ? -17.988 0.906 27.423 1.00 89.62 287 PRO A C 1
ATOM 2111 O O . PRO A 1 287 ? -18.009 0.301 26.346 1.00 89.62 287 PRO A O 1
ATOM 2114 N N . SER A 1 288 ? -18.694 0.515 28.488 1.00 82.69 288 SER A N 1
ATOM 2115 C CA . SER A 1 288 ? -19.729 -0.516 28.404 1.00 82.69 288 SER A CA 1
ATOM 2116 C C . SER A 1 288 ? -20.780 -0.091 27.377 1.00 82.69 288 SER A C 1
ATOM 2118 O O . SER A 1 288 ? -21.127 1.086 27.268 1.00 82.69 288 SER A O 1
ATOM 2120 N N . LYS A 1 289 ? -21.238 -1.053 26.572 1.00 74.12 289 LYS A N 1
ATOM 2121 C CA . LYS A 1 289 ? -22.423 -0.887 25.727 1.00 74.12 289 LYS A CA 1
ATOM 2122 C C . LYS A 1 289 ? -23.639 -1.163 26.610 1.00 74.12 289 LYS A C 1
ATOM 2124 O O . LYS A 1 289 ? -24.199 -2.252 26.515 1.00 74.12 289 LYS A O 1
ATOM 2129 N N . ASP A 1 290 ? -23.924 -0.259 27.536 1.00 51.25 290 ASP A N 1
ATOM 2130 C CA . ASP A 1 290 ? -25.167 -0.313 28.308 1.00 51.25 290 ASP A CA 1
ATOM 2131 C C . ASP A 1 290 ? -26.338 0.230 27.470 1.00 51.25 290 ASP A C 1
ATOM 2133 O O . ASP A 1 290 ? -26.087 1.093 26.590 1.00 51.25 290 ASP A O 1
#

Foldseek 3Di:
DDDDDDDDDDDDDDDDDDDDQFWWDWFADPPDQATKTKAFDSDAAEAEAQDKDKGKIFIGHGPNHQFKKKKAKDKDPQKDKPPRIDIAGSPHHRMDIMMIGGHNPRDFAKIKMKIWIDTPDTGIIIDIDIYGYDYDPPPPPPPPDPDDDDDDDDDDPDPVNVVVLVVVLVVLVVLLVVLQVQLVVLCVQLVVCVVVVNNVSNVVSNVSSVVSVVSSVVSVVVVLQQFFAQFQAALQPRHGDDRRPAHPQQWDDQPNGIHGHDDNVRVVVLVPDDNVSNVVSRVSRGDDPD

Radius of gyration: 28.9 Å; chains: 1; bounding box: 64×59×92 Å